Protein 2HE9 (pdb70)

Organism: Homo sapiens (NCBI:txid9606)

Sequence (344 aa):
SPQCHFDIEINREPVGRIMFQLFSSDDICPKTCKNFLCLCSGEKGLGKTTGKKLCYKGSTFHRVVKNFMIQGGDFSEGNGKGGESIYGGYFKDENFILKHDRAFLLSMANRGKHTNGSQFFITTKPAPHLDGVHVVFGLVISGFEVIEQIENLKTDAASRPYADVRVIDCGVLASPQCHFDIEINREPVGRIMFQLFSSDDICPKTCKNFLCLCSGEKGLGKTTGKKLCYKGSTFHRVVKNFFMIQGGDFSEGNGKGGESIYGGYFKDENFILKHDRAFLLSMANRGKHTNGSQFFITTKPAPHLDGVHVVFGLVISGFEVIEQIENLKTDAASRPYADVRVIDCGVLA

Foldseek 3Di:
DWKKKFFKDWLNRGDGIWIKDWACVQPVPVVVQQQCQQALVLAAAPVQRHRSHQAFWFFFAAAAQFKTKTFQRRPNHPPHFATSVHFWAFQSDQPDALQAFFWKWFDADFGGRGGGMIMGTGGRDRVCGVPIHTTIGTDDDPVVRNVRNPADADPRRTHPITIGRNHMHIDD/DWKKKFFKDWQNHTDGMWMKDWACVQPVVLVVQQQCQQALVLAAAQPQRHGSHQAFWFFFAAAAQWKTKIQQPRPNHPPHAFTSVHFWAFQRDQPDAQAAFFWKKFDADFGGGGGRMIIGTGGRDRVCRVPIHTTIGTPDDVVVRVVRNPADAPPRRGHPITIGRNHMHIDD

Radius of gyration: 23.02 Å; Cα contacts (8 Å, |Δi|>4): 954; chains: 2; bounding box: 37×42×71 Å

CATH classification: 2.40.100.10

Solvent-accessible surface area: 15066 Å² total; per-residue (Å²): 66,42,60,0,18,0,27,2,35,15,95,206,108,99,23,32,112,0,28,0,37,0,1,31,7,8,0,72,88,1,1,103,0,0,30,6,0,2,49,6,114,100,31,123,4,163,100,47,47,98,120,5,14,0,128,36,8,29,4,13,102,4,44,132,94,56,8,0,26,0,0,4,32,18,102,20,73,34,153,9,6,1,1,19,69,24,15,82,10,138,18,52,34,48,21,6,37,0,42,75,30,55,3,0,0,1,10,39,175,39,152,78,27,1,6,0,19,1,8,0,0,23,104,70,2,92,132,20,48,35,73,28,0,2,0,0,29,3,67,52,4,86,108,0,0,108,79,0,19,80,39,158,34,46,116,71,24,110,11,152,28,48,2,78,0,74,52,14,13,72,64,155,70,39,59,0,19,0,29,2,33,15,92,201,113,103,33,33,101,0,48,0,38,0,2,29,20,5,0,73,97,1,0,103,0,0,30,8,0,2,51,7,113,98,29,128,5,175,100,43,49,104,114,7,12,0,126,35,9,28,3,11,101,2,31,106,70,112,19,0,22,0,0,4,32,15,101,20,61,33,167,14,9,2,1,28,75,20,14,109,10,143,21,55,33,55,16,6,38,0,45,84,27,44,3,0,0,0,9,38,192,38,176,72,26,1,6,0,20,1,8,0,0,13,107,79,7,92,124,35,49,44,73,24,1,2,0,0,30,3,67,43,2,73,114,0,0,83,84,0,15,88,39,161,34,51,117,74,21,106,12,152,28,50,2,79,1,71,51,13,12,69,60,156

InterPro domains:
  IPR002130 Cyclophilin-type peptidyl-prolyl cis-trans isomerase domain [PF00160] (11-175)
  IPR002130 Cyclophilin-type peptidyl-prolyl cis-trans isomerase domain [PR00153] (27-42)
  IPR002130 Cyclophilin-type peptidyl-prolyl cis-trans isomerase domain [PR00153] (64-76)
  IPR002130 Cyclophilin-type peptidyl-prolyl cis-trans isomerase domain [PR00153] (107-122)
  IPR002130 Cyclophilin-type peptidyl-prolyl cis-trans isomerase domain [PR00153] (122-134)
  IPR002130 Cyclophilin-type peptidyl-prolyl cis-trans isomerase domain [PR00153] (135-150)
  IPR002130 Cyclophilin-type peptidyl-prolyl cis-trans isomerase domain [PS50072] (10-175)
  IPR020892 Cyclophilin-type peptidyl-prolyl cis-trans isomerase, conserved site [PS00170] (59-76)
  IPR029000 Cyclophilin-like domain superfamily [G3DSA:2.40.100.10] (1-183)
  IPR029000 Cyclophilin-like domain superfamily [SSF50891] (6-176)

B-factor: mean 28.26, std 8.96, range [13.87, 96.2]

GO terms:
  GO:0003755 peptidyl-prolyl cis-trans isomerase activity (F, IDA)
  GO:0005886 plasma membrane (C, EXP)
  GO:0016018 cyclosporin A binding (F, TAS)
  GO:0005654 nucleoplasm (C, IDA)
  GO:0005829 cytosol (C, IDA)
  GO:0005886 plasma membrane (C, IDA)

Structure (mmCIF, N/CA/C/O backbone):
data_2HE9
#
_entry.id   2HE9
#
_cell.length_a   64.753
_cell.length_b   72.786
_cell.length_c   73.014
_cell.angle_alpha   90.00
_cell.angle_beta   90.00
_cell.angle_gamma   90.00
#
_symmetry.space_group_name_H-M   'P 21 21 2'
#
loop_
_entity.id
_entity.type
_entity.pdbx_description
1 polymer 'NK-tumor recognition protein'
2 non-polymer 'SULFATE ION'
3 water water
#
loop_
_atom_site.group_PDB
_atom_site.id
_atom_site.type_symbol
_atom_site.label_atom_id
_atom_site.label_alt_id
_atom_site.label_comp_id
_atom_site.label_asym_id
_atom_site.label_entity_id
_atom_site.label_seq_id
_atom_site.pdbx_PDB_ins_code
_atom_site.Cartn_x
_atom_site.Cartn_y
_atom_site.Cartn_z
_atom_site.occupancy
_atom_site.B_iso_or_equiv
_atom_site.auth_seq_id
_atom_site.auth_comp_id
_atom_site.auth_asym_id
_atom_site.auth_atom_id
_atom_site.pdbx_PDB_model_num
ATOM 1 N N . SER A 1 19 ? 37.021 5.513 24.365 1.00 47.28 6 SER A N 1
ATOM 2 C CA . SER A 1 19 ? 38.126 5.209 25.316 1.00 44.11 6 SER A CA 1
ATOM 3 C C . SER A 1 19 ? 37.571 4.954 26.760 1.00 41.22 6 SER A C 1
ATOM 4 O O . SER A 1 19 ? 36.985 5.838 27.381 1.00 40.61 6 SER A O 1
ATOM 7 N N . PRO A 1 20 ? 37.741 3.724 27.282 1.00 39.25 7 PRO A N 1
ATOM 8 C CA . PRO A 1 20 ? 37.273 3.436 28.647 1.00 33.44 7 PRO A CA 1
ATOM 9 C C . PRO A 1 20 ? 37.975 4.259 29.726 1.00 32.97 7 PRO A C 1
ATOM 10 O O . PRO A 1 20 ? 39.123 4.721 29.530 1.00 32.80 7 PRO A O 1
ATOM 14 N N . GLN A 1 21 ? 37.263 4.459 30.837 1.00 24.06 8 GLN A N 1
ATOM 15 C CA . GLN A 1 21 ? 37.703 5.284 31.907 1.00 26.07 8 GLN A CA 1
ATOM 16 C C . GLN A 1 21 ? 37.406 4.481 33.187 1.00 25.92 8 GLN A C 1
ATOM 17 O O . GLN A 1 21 ? 36.532 3.617 33.201 1.00 25.58 8 GLN A O 1
ATOM 23 N N . CYS A 1 22 ? 38.184 4.747 34.232 1.00 24.43 9 CYS A N 1
ATOM 24 C CA . CYS A 1 22 ? 38.067 4.068 35.510 1.00 23.29 9 CYS A CA 1
ATOM 25 C C . CYS A 1 22 ? 38.681 5.013 36.527 1.00 24.57 9 CYS A C 1
ATOM 26 O O . CYS A 1 22 ? 39.323 5.978 36.130 1.00 23.69 9 CYS A O 1
ATOM 29 N N . HIS A 1 23 ? 38.408 4.802 37.816 1.00 21.24 10 HIS A N 1
ATOM 30 C CA . HIS A 1 23 ? 38.869 5.740 38.834 1.00 24.22 10 HIS A CA 1
ATOM 31 C C . HIS A 1 23 ? 39.367 5.024 40.060 1.00 22.74 10 HIS A C 1
ATOM 32 O O . HIS A 1 23 ? 38.956 3.882 40.337 1.00 21.41 10 HIS A O 1
ATOM 39 N N . PHE A 1 24 ? 40.244 5.723 40.782 1.00 23.25 11 PHE A N 1
ATOM 40 C CA . PHE A 1 24 ? 40.624 5.421 42.185 1.00 21.53 11 PHE A CA 1
ATOM 41 C C . PHE A 1 24 ? 40.212 6.619 43.047 1.00 20.84 11 PHE A C 1
ATOM 42 O O . PHE A 1 24 ? 40.407 7.785 42.654 1.00 23.76 11 PHE A O 1
ATOM 50 N N . ASP A 1 25 ? 39.689 6.321 44.225 1.00 20.09 12 ASP A N 1
ATOM 51 C CA . ASP A 1 25 ? 39.446 7.303 45.278 1.00 22.23 12 ASP A CA 1
ATOM 52 C C . ASP A 1 25 ? 40.479 6.998 46.341 1.00 24.23 12 ASP A C 1
ATOM 53 O O . ASP A 1 25 ? 40.626 5.827 46.753 1.00 20.48 12 ASP A O 1
ATOM 58 N N . ILE A 1 26 ? 41.201 8.042 46.758 1.00 21.71 13 ILE A N 1
ATOM 59 C CA . ILE A 1 26 ? 42.397 7.863 47.562 1.00 22.36 13 ILE A CA 1
ATOM 60 C C . ILE A 1 26 ? 42.178 8.415 48.988 1.00 24.35 13 ILE A C 1
ATOM 61 O O . ILE A 1 26 ? 41.587 9.495 49.143 1.00 21.47 13 ILE A O 1
ATOM 66 N N . GLU A 1 27 ? 42.661 7.703 50.016 1.00 22.90 14 GLU A N 1
ATOM 67 C CA . GLU A 1 27 ? 42.808 8.335 51.355 1.00 23.17 14 GL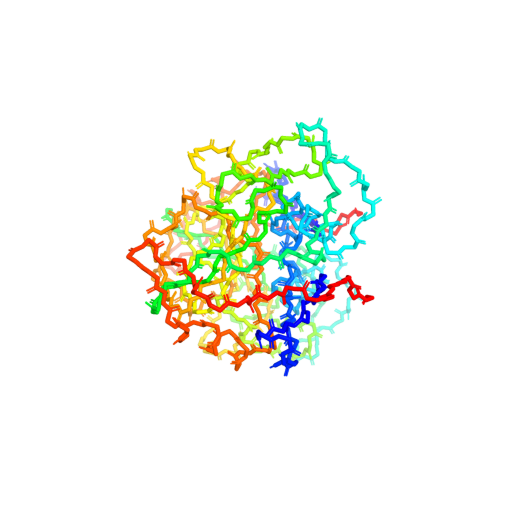U A CA 1
ATOM 68 C C . GLU A 1 27 ? 44.246 8.201 51.776 1.00 24.11 14 GLU A C 1
ATOM 69 O O . GLU A 1 27 ? 44.845 7.131 51.558 1.00 25.97 14 GLU A O 1
ATOM 75 N N . ILE A 1 28 ? 44.804 9.259 52.390 1.00 21.94 15 ILE A N 1
ATOM 76 C CA . ILE A 1 28 ? 46.137 9.174 52.989 1.00 22.53 15 ILE A CA 1
ATOM 77 C C . ILE A 1 28 ? 45.920 9.263 54.514 1.00 23.58 15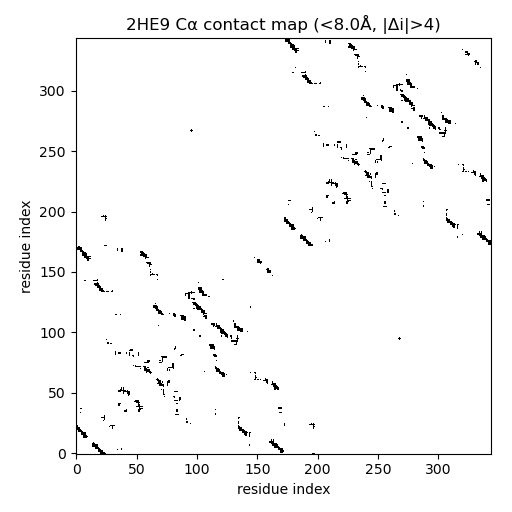 ILE A C 1
ATOM 78 O O . ILE A 1 28 ? 45.346 10.233 54.992 1.00 23.34 15 ILE A O 1
ATOM 83 N N . ASN A 1 29 ? 46.306 8.225 55.254 1.00 23.11 16 ASN A N 1
ATOM 84 C CA . ASN A 1 29 ? 46.081 8.171 56.703 1.00 22.38 16 ASN A CA 1
ATOM 85 C C . ASN A 1 29 ? 44.598 8.444 56.982 1.00 25.33 16 ASN A C 1
ATOM 86 O O . ASN A 1 29 ? 44.235 9.220 57.885 1.00 23.48 16 ASN A O 1
ATOM 91 N N . ARG A 1 30 ? 43.758 7.802 56.158 1.00 23.44 17 ARG A N 1
ATOM 92 C CA . ARG A 1 30 ? 42.314 7.870 56.307 1.00 24.30 17 ARG A CA 1
ATOM 93 C C . ARG A 1 30 ? 41.722 9.258 55.997 1.00 25.45 17 ARG A C 1
ATOM 94 O O . ARG A 1 30 ? 40.536 9.456 56.198 1.00 24.71 17 ARG A O 1
ATOM 102 N N . GLU A 1 31 ? 42.527 10.204 55.521 1.00 24.45 18 GLU A N 1
ATOM 103 C CA . GLU A 1 31 ? 41.963 11.469 55.042 1.00 30.09 18 GLU A CA 1
ATOM 104 C C . GLU A 1 31 ? 41.644 11.354 53.533 1.00 28.20 18 GLU A C 1
ATOM 105 O O . GLU A 1 31 ? 42.569 11.076 52.727 1.00 25.57 18 GLU A O 1
ATOM 111 N N . PRO A 1 32 ? 40.366 11.567 53.137 1.00 27.88 19 PRO A N 1
ATOM 112 C CA . PRO A 1 32 ? 40.020 11.552 51.724 1.00 27.65 19 PRO A CA 1
ATOM 113 C C . PRO A 1 32 ? 40.753 12.700 51.012 1.00 30.38 19 PRO A C 1
ATOM 114 O O . PRO A 1 32 ? 40.642 13.861 51.425 1.00 32.90 19 PRO A O 1
ATOM 118 N N . VAL A 1 33 ? 41.496 12.381 49.956 1.00 26.56 20 VAL A N 1
ATOM 119 C CA . VAL A 1 33 ? 42.289 13.409 49.258 1.00 26.92 20 VAL A CA 1
ATOM 120 C C . VAL A 1 33 ? 41.894 13.632 47.784 1.00 28.59 20 VAL A C 1
ATOM 121 O O . VAL A 1 33 ? 42.359 14.602 47.117 1.00 31.99 20 VAL A O 1
ATOM 125 N N . GLY A 1 34 ? 41.034 12.764 47.273 1.00 22.90 21 GLY A N 1
ATOM 126 C CA . GLY A 1 34 ? 40.468 12.988 45.944 1.00 24.85 21 GLY A CA 1
ATOM 127 C C . GLY A 1 34 ? 40.449 11.739 45.084 1.00 22.83 21 GLY A C 1
ATOM 128 O O . GLY A 1 34 ? 40.883 10.659 45.509 1.00 21.87 21 GLY A O 1
ATOM 129 N N . ARG A 1 35 ? 39.959 11.934 43.869 1.00 25.03 22 ARG A N 1
ATOM 130 C CA . ARG A 1 35 ? 39.778 10.913 42.861 1.00 25.50 22 ARG A CA 1
ATOM 131 C C . ARG A 1 35 ? 40.766 11.092 41.680 1.00 25.16 22 ARG A C 1
ATOM 132 O O . ARG A 1 35 ? 40.958 12.210 41.144 1.00 25.54 22 ARG A O 1
ATOM 140 N N . ILE A 1 36 ? 41.411 9.992 41.312 1.00 20.23 23 ILE A N 1
ATOM 141 C CA . ILE A 1 36 ? 42.289 9.938 40.144 1.00 21.81 23 ILE A CA 1
ATOM 142 C C . ILE A 1 36 ? 41.430 9.307 39.070 1.00 24.05 23 ILE A C 1
ATOM 143 O O . ILE A 1 36 ? 40.867 8.226 39.254 1.00 25.97 23 ILE A O 1
ATOM 148 N N . MET A 1 37 ? 41.292 10.012 37.961 1.00 23.56 24 MET A N 1
ATOM 149 C CA . MET A 1 37 ? 40.538 9.472 36.851 1.00 23.88 24 MET A CA 1
ATOM 150 C C . MET A 1 37 ? 41.486 9.049 35.721 1.00 22.14 24 MET A C 1
ATOM 151 O O . MET A 1 37 ? 42.328 9.843 35.324 1.00 22.49 24 MET A O 1
ATOM 156 N N . PHE A 1 38 ? 41.325 7.828 35.183 1.00 20.86 25 PHE A N 1
ATOM 157 C CA . PHE A 1 38 ? 42.205 7.334 34.116 1.00 20.29 25 PHE A CA 1
ATOM 158 C C . PHE A 1 38 ? 41.465 7.175 32.782 1.00 23.28 25 PHE A C 1
ATOM 159 O O . PHE A 1 38 ? 40.310 6.713 32.749 1.00 23.52 25 PHE A O 1
ATOM 167 N N . GLN A 1 39 ? 42.135 7.564 31.695 1.00 20.68 26 GLN A N 1
ATOM 168 C CA . GLN A 1 39 ? 41.692 7.227 30.362 1.00 23.54 26 GLN A CA 1
ATOM 169 C C . GLN A 1 39 ? 42.589 6.095 29.901 1.00 22.74 26 GLN A C 1
ATOM 170 O O . GLN A 1 39 ? 43.805 6.228 29.944 1.00 23.39 26 GLN A O 1
ATOM 176 N N . LEU A 1 40 ? 41.992 5.012 29.418 1.00 19.85 27 LEU A N 1
ATOM 177 C CA . LEU A 1 40 ? 42.766 3.825 28.960 1.00 21.49 27 LEU A CA 1
ATOM 178 C C . LEU A 1 40 ? 42.746 3.753 27.439 1.00 25.24 27 LEU A C 1
ATOM 179 O O . LEU A 1 40 ? 41.753 4.094 26.809 1.00 21.25 27 LEU A O 1
ATOM 184 N N . PHE A 1 41 ? 43.847 3.295 26.861 1.00 23.98 28 PHE A N 1
ATOM 185 C CA . PHE A 1 41 ? 44.004 3.307 25.432 1.00 25.23 28 PHE A CA 1
ATOM 186 C C . PHE A 1 41 ? 43.881 1.871 25.005 1.00 24.99 28 PHE A C 1
ATOM 187 O O . PHE A 1 41 ? 44.892 1.171 24.774 1.00 23.46 28 PHE A O 1
ATOM 195 N N A SER A 1 42 ? 42.621 1.445 24.913 0.50 25.04 29 SER A N 1
ATOM 196 N N B SER A 1 42 ? 42.645 1.390 24.940 0.50 25.71 29 SER A N 1
ATOM 197 C CA A SER A 1 42 ? 42.230 0.043 24.693 0.50 25.68 29 SER A CA 1
ATOM 198 C CA B SER A 1 42 ? 42.412 -0.046 24.750 0.50 26.79 29 SER A CA 1
ATOM 199 C C A SER A 1 42 ? 42.210 -0.315 23.213 0.50 25.74 29 SER A C 1
ATOM 200 C C B SER A 1 42 ? 42.444 -0.432 23.278 0.50 27.21 29 SER A C 1
ATOM 201 O O A SER A 1 42 ? 42.013 -1.480 22.846 0.50 25.31 29 SER A O 1
ATOM 202 O O B SER A 1 42 ? 42.441 -1.613 22.941 0.50 26.26 29 SER A O 1
ATOM 207 N N A ASP A 1 43 ? 42.415 0.690 22.366 0.50 22.69 30 ASP A N 1
ATOM 208 N N B ASP A 1 43 ? 42.460 0.569 22.402 0.50 25.41 30 ASP A N 1
ATOM 209 C CA A ASP A 1 43 ? 42.698 0.433 20.956 0.50 22.49 30 ASP A CA 1
ATOM 210 C CA B ASP A 1 43 ? 42.639 0.302 20.978 0.50 25.59 30 ASP A CA 1
ATOM 211 C C A ASP A 1 43 ? 44.061 -0.233 20.776 0.50 24.12 30 ASP A C 1
ATOM 212 C C B ASP A 1 43 ? 44.083 -0.144 20.644 0.50 26.17 30 ASP A C 1
ATOM 213 O O A ASP A 1 43 ? 44.198 -1.281 20.140 0.50 24.56 30 ASP A O 1
ATOM 214 O O B ASP A 1 43 ? 44.298 -0.972 19.761 0.50 25.49 30 ASP A O 1
ATOM 223 N N . ILE A 1 44 ? 45.067 0.403 21.352 1.00 26.64 31 ILE A N 1
ATOM 224 C CA . ILE A 1 44 ? 46.445 0.037 21.124 1.00 29.25 31 ILE A CA 1
ATOM 225 C C . ILE A 1 44 ? 46.842 -1.132 22.025 1.00 27.92 31 ILE A C 1
ATOM 226 O O . ILE A 1 44 ? 47.617 -1.994 21.631 1.00 31.64 31 ILE A O 1
ATOM 231 N N . CYS A 1 45 ? 46.306 -1.149 23.245 1.00 26.47 32 CYS A N 1
ATOM 232 C CA . CYS A 1 45 ? 46.652 -2.156 24.249 1.00 24.10 32 CYS A CA 1
ATOM 233 C C . CYS A 1 45 ? 45.383 -2.783 24.823 1.00 21.99 32 CYS A C 1
ATOM 234 O O . CYS A 1 45 ? 45.071 -2.587 25.988 1.00 24.49 32 CYS A O 1
ATOM 237 N N . PRO A 1 46 ? 44.647 -3.557 24.012 1.00 24.61 33 PRO A N 1
ATOM 238 C CA . PRO A 1 46 ? 43.382 -4.073 24.544 1.00 23.71 33 PRO A CA 1
ATOM 239 C C . PRO A 1 46 ? 43.575 -5.045 25.710 1.00 22.35 33 PRO A C 1
ATOM 240 O O . PRO A 1 46 ? 42.819 -4.991 26.658 1.00 23.48 33 PRO A O 1
ATOM 244 N N . LYS A 1 47 ? 44.552 -5.936 25.639 1.00 26.40 34 LYS A N 1
ATOM 245 C CA . LYS A 1 47 ? 44.715 -6.938 26.693 1.00 24.03 34 LYS A CA 1
ATOM 246 C C . LYS A 1 47 ? 45.134 -6.265 28.007 1.00 24.04 34 LYS A C 1
ATOM 247 O O . LYS A 1 47 ? 44.615 -6.567 29.088 1.00 21.84 34 LYS A O 1
ATOM 253 N N . THR A 1 48 ? 46.065 -5.331 27.911 1.00 23.35 35 THR A N 1
ATOM 254 C CA . THR A 1 48 ? 46.553 -4.605 29.101 1.00 20.37 35 THR A CA 1
ATOM 255 C C . THR A 1 48 ? 45.441 -3.770 29.764 1.00 20.77 35 THR A C 1
ATOM 256 O O . THR A 1 48 ? 45.307 -3.788 30.979 1.00 19.34 35 THR A O 1
ATOM 260 N N . CYS A 1 49 ? 44.648 -3.052 28.971 1.00 21.81 36 CYS A N 1
ATOM 261 C CA . CYS A 1 49 ? 43.538 -2.240 29.503 1.00 20.26 36 CYS A CA 1
ATOM 262 C C . CYS A 1 49 ? 42.434 -3.125 30.073 1.00 22.94 36 CYS A C 1
ATOM 263 O O . CYS A 1 49 ? 41.848 -2.781 31.071 1.00 20.84 36 CYS A O 1
ATOM 266 N N . LYS A 1 50 ? 42.172 -4.285 29.468 1.00 22.70 37 LYS A N 1
ATOM 267 C CA . LYS A 1 50 ? 41.125 -5.161 30.012 1.00 21.43 37 LYS A CA 1
ATOM 268 C C . LYS A 1 50 ? 41.487 -5.647 31.415 1.00 22.39 37 LYS A C 1
ATOM 269 O O . LYS A 1 50 ? 40.654 -5.628 32.322 1.00 21.43 37 LYS A O 1
ATOM 275 N N . ASN A 1 51 ? 42.749 -6.056 31.580 1.00 22.57 38 ASN A N 1
ATOM 276 C CA . ASN A 1 51 ? 43.298 -6.412 32.882 1.00 21.33 38 ASN A CA 1
ATOM 277 C C . ASN A 1 51 ? 43.085 -5.268 33.884 1.00 22.65 38 ASN A C 1
ATOM 278 O O . ASN A 1 51 ? 42.500 -5.497 34.966 1.00 20.91 38 ASN A O 1
ATOM 283 N N . PHE A 1 52 ? 43.490 -4.030 33.519 1.00 21.76 39 PHE A N 1
ATOM 284 C CA . PHE A 1 52 ? 43.445 -2.920 34.488 1.00 20.01 39 PHE A CA 1
ATOM 285 C C . PHE A 1 52 ? 41.991 -2.626 34.827 1.00 20.22 39 PHE A C 1
ATOM 286 O O . PHE A 1 52 ? 41.623 -2.455 36.020 1.00 20.02 39 PHE A O 1
ATOM 294 N N . LEU A 1 53 ? 41.148 -2.617 33.803 1.00 20.01 40 LEU A N 1
ATOM 295 C CA . LEU A 1 53 ? 39.717 -2.386 34.045 1.00 20.65 40 LEU A CA 1
ATOM 296 C C . LEU A 1 53 ? 39.087 -3.415 34.969 1.00 20.98 40 LEU A C 1
ATOM 297 O O . LEU A 1 53 ? 38.359 -3.044 35.868 1.00 21.77 40 LEU A O 1
ATOM 302 N N . CYS A 1 54 ? 39.377 -4.698 34.738 1.00 21.55 41 CYS A N 1
ATOM 303 C CA . CYS A 1 54 ? 38.814 -5.766 35.535 1.00 22.25 41 CYS A CA 1
ATOM 304 C C . CYS A 1 54 ? 39.329 -5.686 36.972 1.00 20.86 41 CYS A C 1
ATOM 305 O O . CYS A 1 54 ? 38.617 -6.038 37.910 1.00 20.72 41 CYS A O 1
ATOM 308 N N . LEU A 1 55 ? 40.569 -5.226 37.140 1.00 19.36 42 LEU A N 1
ATOM 309 C CA . LEU A 1 55 ? 41.090 -4.989 38.505 1.00 19.76 42 LEU A CA 1
ATOM 310 C C . LEU A 1 55 ? 40.426 -3.824 39.201 1.00 21.16 42 LEU A C 1
ATOM 311 O O . LEU A 1 55 ? 40.407 -3.732 40.456 1.00 22.75 42 LEU A O 1
ATOM 316 N N . CYS A 1 56 ? 39.850 -2.912 38.410 1.00 19.60 43 CYS A N 1
ATOM 317 C CA . CYS A 1 56 ? 39.109 -1.806 39.042 1.00 20.73 43 CYS A CA 1
ATOM 318 C C . CYS A 1 56 ? 37.704 -2.263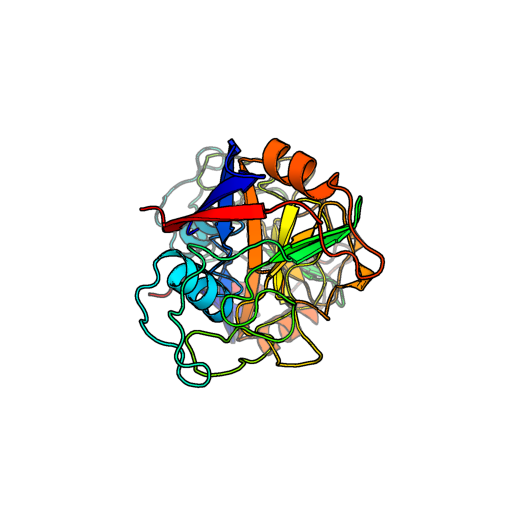 39.451 1.00 22.58 43 CYS A C 1
ATOM 319 O O . CYS A 1 56 ? 37.215 -1.835 40.495 1.00 22.50 43 CYS A O 1
ATOM 322 N N . SER A 1 57 ? 37.055 -3.127 38.641 1.00 21.14 44 SER A N 1
ATOM 323 C CA . SER A 1 57 ? 35.707 -3.595 39.008 1.00 21.10 44 SER A CA 1
ATOM 324 C C . SER A 1 57 ? 35.788 -4.771 39.975 1.00 22.67 44 SER A C 1
ATOM 325 O O . SER A 1 57 ? 34.848 -5.026 40.740 1.00 22.75 44 SER A O 1
ATOM 328 N N . GLY A 1 58 ? 36.879 -5.525 39.914 1.00 22.22 45 GLY A N 1
ATOM 329 C CA . GLY A 1 58 ? 37.030 -6.706 40.777 1.00 22.34 45 GLY A CA 1
ATOM 330 C C . GLY A 1 58 ? 36.178 -7.864 40.283 1.00 25.32 45 GLY A C 1
ATOM 331 O O . GLY A 1 58 ? 36.039 -8.882 40.966 1.00 25.67 45 GLY A O 1
ATOM 332 N N . GLU A 1 59 ? 35.628 -7.713 39.068 1.00 25.39 46 GLU A N 1
ATOM 333 C CA . GLU A 1 59 ? 34.644 -8.650 38.531 1.00 26.58 46 GLU A CA 1
ATOM 334 C C . GLU A 1 59 ? 35.178 -10.075 38.294 1.00 28.74 46 GLU A C 1
ATOM 335 O O . GLU A 1 59 ? 34.388 -11.000 38.176 1.00 29.26 46 GLU A O 1
ATOM 341 N N . LYS A 1 60 ? 36.493 -10.257 38.207 1.00 26.75 47 LYS A N 1
ATOM 342 C CA . LYS A 1 60 ? 37.050 -11.584 37.880 1.00 29.82 47 LYS A CA 1
ATOM 343 C C . LYS A 1 60 ? 37.270 -12.494 39.091 1.00 28.93 47 LYS A C 1
ATOM 344 O O . LYS A 1 60 ? 37.652 -13.633 38.921 1.00 31.55 47 LYS A O 1
ATOM 350 N N . GLY A 1 61 ? 37.066 -11.986 40.305 1.00 27.23 48 GLY A N 1
ATOM 351 C CA . GLY A 1 61 ? 37.024 -12.863 41.482 1.00 29.73 48 GLY A CA 1
ATOM 352 C C . GLY A 1 61 ? 38.424 -13.117 42.027 1.00 28.91 48 GLY A C 1
ATOM 353 O O . GLY A 1 61 ? 39.224 -12.203 42.076 1.00 29.02 48 GLY A O 1
ATOM 354 N N . LEU A 1 62 ? 38.727 -14.359 42.416 1.00 25.94 49 LEU A N 1
ATOM 355 C CA . LEU A 1 62 ? 40.003 -14.675 43.097 1.00 28.01 49 LEU A CA 1
ATOM 356 C C . LEU A 1 62 ? 41.123 -14.939 42.128 1.00 25.26 49 LEU A C 1
ATOM 357 O O . LEU A 1 62 ? 40.905 -15.616 41.123 1.00 27.02 49 LEU A O 1
ATOM 362 N N . GLY A 1 63 ? 42.311 -14.398 42.427 1.00 26.25 50 GLY A N 1
ATOM 363 C CA . GLY A 1 63 ? 43.532 -14.641 41.631 1.00 24.83 50 GLY A CA 1
ATOM 364 C C . GLY A 1 63 ? 43.882 -16.116 41.568 1.00 25.11 50 GLY A C 1
ATOM 365 O O . GLY A 1 63 ? 43.822 -16.817 42.587 1.00 25.98 50 GLY A O 1
ATOM 366 N N . LYS A 1 64 ? 44.240 -16.600 40.377 1.00 24.45 51 LYS A N 1
ATOM 367 C CA . LYS A 1 64 ? 44.537 -18.037 40.187 1.00 24.63 51 LYS A CA 1
ATOM 368 C C . LYS A 1 64 ? 45.810 -18.527 40.848 1.00 24.22 51 LYS A C 1
ATOM 369 O O . LYS A 1 64 ? 45.904 -19.698 41.233 1.00 25.54 51 LYS A O 1
ATOM 375 N N . THR A 1 65 ? 46.813 -17.666 40.931 1.00 23.61 52 THR A N 1
ATOM 376 C CA . THR A 1 65 ? 48.075 -18.081 41.553 1.00 27.45 52 THR A CA 1
ATOM 377 C C . THR A 1 65 ? 48.160 -17.502 42.921 1.00 28.49 52 THR A C 1
ATOM 378 O O . THR A 1 65 ? 48.909 -18.002 43.735 1.00 28.82 52 THR A O 1
ATOM 382 N N . THR A 1 66 ? 47.425 -16.418 43.185 1.00 27.57 53 THR A N 1
ATOM 383 C CA . THR A 1 66 ? 47.544 -15.798 44.521 1.00 29.74 53 THR A CA 1
ATOM 384 C C . THR A 1 66 ? 46.418 -16.159 45.480 1.00 31.12 53 THR A C 1
ATOM 385 O O . THR A 1 66 ? 46.633 -16.131 46.688 1.00 34.63 53 THR A O 1
ATOM 389 N N . GLY A 1 67 ? 45.233 -16.485 44.961 1.00 30.77 54 GLY A N 1
ATOM 390 C CA . GLY A 1 67 ? 44.062 -16.752 45.826 1.00 31.66 54 GLY A CA 1
ATOM 391 C C . GLY A 1 67 ? 43.556 -15.479 46.519 1.00 34.08 54 GLY A C 1
ATOM 392 O O . GLY A 1 67 ? 42.840 -15.541 47.519 1.00 32.08 54 GLY A O 1
ATOM 393 N N . LYS A 1 68 ? 43.953 -14.311 46.020 1.00 31.99 55 LYS A N 1
ATOM 394 C CA . LYS A 1 68 ? 43.451 -13.072 46.577 1.00 34.70 55 LYS A CA 1
ATOM 395 C C . LYS A 1 68 ? 42.550 -12.426 45.510 1.00 33.91 55 LYS A C 1
ATOM 396 O O . LYS A 1 68 ? 42.767 -12.625 44.302 1.00 31.52 55 LYS A O 1
ATOM 402 N N . LYS A 1 69 ? 41.579 -11.638 45.956 1.00 33.12 56 LYS A N 1
ATOM 403 C CA . LYS A 1 69 ? 40.658 -10.945 45.067 1.00 32.22 56 LYS A CA 1
ATOM 404 C C . LYS A 1 69 ? 41.413 -10.105 44.039 1.00 26.65 56 LYS A C 1
ATOM 405 O O . LYS A 1 69 ? 42.263 -9.302 44.404 1.00 23.62 56 LYS A O 1
ATOM 411 N N . LEU A 1 70 ? 41.104 -10.328 42.763 1.00 23.74 57 LEU A N 1
ATOM 412 C CA . LEU A 1 70 ? 41.660 -9.539 41.682 1.00 24.57 57 LEU A CA 1
ATOM 413 C C . LEU A 1 70 ? 41.011 -8.158 41.682 1.00 22.42 57 LEU A C 1
ATOM 414 O O . LEU A 1 70 ? 40.111 -7.869 40.887 1.00 23.92 57 LEU A O 1
ATOM 419 N N . CYS A 1 71 ? 41.444 -7.297 42.579 1.00 22.86 58 CYS A N 1
ATOM 420 C CA . CYS A 1 71 ? 40.790 -5.983 42.694 1.00 22.14 58 CYS A CA 1
ATOM 421 C C . CYS A 1 71 ? 41.751 -4.971 43.321 1.00 23.64 58 CYS A C 1
ATOM 422 O O . CYS A 1 71 ? 42.499 -5.318 44.255 1.00 21.91 58 CYS A O 1
ATOM 425 N N . TYR A 1 72 ? 41.730 -3.725 42.838 1.00 22.37 59 TYR A N 1
ATOM 426 C CA . TYR A 1 72 ? 42.563 -2.689 43.462 1.00 23.40 59 TYR A CA 1
ATOM 427 C C . TYR A 1 72 ? 41.985 -2.087 44.762 1.00 23.22 59 TYR A C 1
ATOM 428 O O . TYR A 1 72 ? 42.676 -1.340 45.476 1.00 23.43 59 TYR A O 1
ATOM 437 N N . LYS A 1 73 ? 40.720 -2.350 45.050 1.00 21.40 60 LYS A N 1
ATOM 438 C CA . LYS A 1 73 ? 40.094 -1.685 46.188 1.00 22.89 60 LYS A CA 1
ATOM 439 C C . LYS A 1 73 ? 40.774 -2.200 47.450 1.00 23.21 60 LYS A C 1
ATOM 440 O O . LYS A 1 73 ? 40.842 -3.423 47.649 1.00 24.24 60 LYS A O 1
ATOM 446 N N . GLY A 1 74 ? 41.261 -1.286 48.299 1.00 22.62 61 GLY A N 1
ATOM 447 C CA . GLY A 1 74 ? 41.956 -1.680 49.527 1.00 19.82 61 GLY A CA 1
ATOM 448 C C . GLY A 1 74 ? 43.466 -1.886 49.339 1.00 24.94 61 GLY A C 1
ATOM 449 O O . GLY A 1 74 ? 44.215 -2.099 50.329 1.00 24.67 61 GLY A O 1
ATOM 450 N N . SER A 1 75 ? 43.928 -1.789 48.087 1.00 21.97 62 SER A N 1
ATOM 451 C CA . SER A 1 75 ? 45.352 -1.813 47.776 1.00 24.33 62 SER A CA 1
ATOM 452 C C . SER A 1 75 ? 46.025 -0.419 48.094 1.00 23.68 62 SER A C 1
ATOM 453 O O . SER A 1 75 ? 45.343 0.576 48.379 1.00 21.06 62 SER A O 1
ATOM 456 N N . THR A 1 76 ? 47.360 -0.371 48.089 1.00 22.95 63 THR A N 1
ATOM 457 C CA . THR A 1 76 ? 48.109 0.826 48.477 1.00 21.14 63 THR A CA 1
ATOM 458 C C . THR A 1 76 ? 49.022 1.296 47.345 1.00 22.17 63 THR A C 1
ATOM 459 O O . THR A 1 76 ? 49.197 0.600 46.343 1.00 23.09 63 THR A O 1
ATOM 463 N N . PHE A 1 77 ? 49.630 2.468 47.514 1.00 20.43 64 PHE A N 1
ATOM 464 C CA . PHE A 1 77 ? 50.771 2.843 46.715 1.00 20.70 64 PHE A CA 1
ATOM 465 C C . PHE A 1 77 ? 51.971 2.557 47.562 1.00 23.68 64 PHE A C 1
ATOM 466 O O . PHE A 1 77 ? 52.162 3.208 48.579 1.00 24.00 64 PHE A O 1
ATOM 474 N N . HIS A 1 78 ? 52.815 1.619 47.130 1.00 19.38 65 HIS A N 1
ATOM 475 C CA . HIS A 1 78 ? 53.854 1.088 48.023 1.00 21.05 65 HIS A CA 1
ATOM 476 C C . HIS A 1 78 ? 55.232 1.572 47.620 1.00 21.78 65 HIS A C 1
ATOM 477 O O . HIS A 1 78 ? 56.194 1.295 48.312 1.00 22.34 65 HIS A O 1
ATOM 484 N N . ARG A 1 79 ? 55.330 2.298 46.509 1.00 22.69 66 ARG A N 1
ATOM 485 C CA . ARG A 1 79 ? 56.627 2.858 46.072 1.00 22.75 66 ARG A CA 1
ATOM 486 C C . ARG A 1 79 ? 56.416 4.248 45.493 1.00 23.65 66 ARG A C 1
ATOM 487 O O . ARG A 1 79 ? 55.569 4.453 44.607 1.00 22.25 66 ARG A O 1
ATOM 495 N N . VAL A 1 80 ? 57.182 5.200 46.020 1.00 22.40 67 VAL A N 1
ATOM 496 C CA . VAL A 1 80 ? 57.024 6.605 45.662 1.00 23.20 67 VAL A CA 1
ATOM 497 C C . VAL A 1 80 ? 58.398 7.176 45.406 1.00 25.02 67 VAL A C 1
ATOM 498 O O . VAL A 1 80 ? 59.289 7.051 46.256 1.00 25.14 67 VAL A O 1
ATOM 502 N N . VAL A 1 81 ? 58.587 7.755 44.220 1.00 23.23 68 VAL A N 1
ATOM 503 C CA . VAL A 1 81 ? 59.864 8.470 43.926 1.00 25.92 68 VAL A CA 1
ATOM 504 C C . VAL A 1 81 ? 59.585 9.891 43.425 1.00 25.48 68 VAL A C 1
ATOM 505 O O . VAL A 1 81 ? 59.100 10.060 42.311 1.00 24.55 68 VAL A O 1
ATOM 509 N N . LYS A 1 82 ? 59.891 10.892 44.247 1.00 23.28 69 LYS A N 1
ATOM 510 C CA . LYS A 1 82 ? 59.536 12.255 43.907 1.00 29.91 69 LYS A CA 1
ATOM 511 C C . LYS A 1 82 ? 60.180 12.661 42.590 1.00 29.13 69 LYS A C 1
ATOM 512 O O . LYS A 1 82 ? 61.387 12.402 42.369 1.00 30.76 69 LYS A O 1
ATOM 518 N N . ASN A 1 83 ? 59.377 13.251 41.707 1.00 27.88 70 ASN A N 1
ATOM 519 C CA . ASN A 1 83 ? 59.854 13.705 40.384 1.00 31.22 70 ASN A CA 1
ATOM 520 C C . ASN A 1 83 ? 60.122 12.557 39.424 1.00 30.47 70 ASN A C 1
ATOM 521 O O . ASN A 1 83 ? 60.786 12.711 38.387 1.00 30.45 70 ASN A O 1
ATOM 526 N N . PHE A 1 84 ? 59.612 11.388 39.768 1.00 26.85 71 PHE A N 1
ATOM 527 C CA . PHE A 1 84 ? 59.727 10.262 38.854 1.00 26.93 71 PHE A CA 1
ATOM 528 C C . PHE A 1 84 ? 58.377 9.561 38.659 1.00 25.00 71 PHE A C 1
ATOM 529 O O . PHE A 1 84 ? 57.795 9.568 37.534 1.00 21.33 71 PHE A O 1
ATOM 537 N N . MET A 1 85 ? 57.877 8.925 39.718 1.00 22.06 72 MET A N 1
ATOM 538 C CA . MET A 1 85 ? 56.686 8.118 39.535 1.00 22.50 72 MET A CA 1
ATOM 539 C C . MET A 1 85 ? 56.122 7.702 40.879 1.00 24.12 72 MET A C 1
ATOM 540 O O . MET A 1 85 ? 56.839 7.716 41.912 1.00 25.94 72 MET A O 1
ATOM 545 N N . ILE A 1 86 ? 54.844 7.332 40.867 1.00 21.25 73 ILE A N 1
ATOM 546 C CA . ILE A 1 86 ? 54.246 6.589 41.993 1.00 21.80 73 ILE A CA 1
ATOM 547 C C . ILE A 1 86 ? 53.724 5.197 41.549 1.00 22.92 73 ILE A C 1
ATOM 548 O O . ILE A 1 86 ? 53.206 5.051 40.440 1.00 21.39 73 ILE A O 1
ATOM 553 N N . GLN A 1 87 ? 53.826 4.195 42.427 1.00 21.33 74 GLN A N 1
ATOM 554 C CA . GLN A 1 87 ? 53.585 2.802 42.026 1.00 18.83 74 GLN A CA 1
ATOM 555 C C . GLN A 1 87 ? 52.656 2.105 42.964 1.00 18.38 74 GLN A C 1
ATOM 556 O O . GLN A 1 87 ? 52.807 2.244 44.169 1.00 19.57 74 GLN A O 1
ATOM 562 N N . GLY A 1 88 ? 51.691 1.353 42.439 1.00 17.19 75 GLY A N 1
ATOM 563 C CA . GLY A 1 88 ? 50.794 0.599 43.315 1.00 17.23 75 GLY A CA 1
ATOM 564 C C . GLY A 1 88 ? 50.390 -0.720 42.649 1.00 20.58 75 GLY A C 1
ATOM 565 O O . GLY A 1 88 ? 51.109 -1.228 41.750 1.00 18.72 75 GLY A O 1
ATOM 566 N N . GLY A 1 89 ? 49.240 -1.252 43.076 1.00 17.72 76 GLY A N 1
ATOM 567 C CA . GLY A 1 89 ? 48.632 -2.446 42.464 1.00 17.45 76 GLY A CA 1
ATOM 568 C C . GLY A 1 89 ? 49.063 -3.813 42.979 1.00 15.76 76 GLY A C 1
ATOM 569 O O . GLY A 1 89 ? 48.621 -4.829 42.457 1.00 20.19 76 GLY A O 1
ATOM 570 N N . ASP A 1 90 ? 49.857 -3.840 44.048 1.00 18.03 77 ASP A N 1
ATOM 571 C CA . ASP A 1 90 ? 50.291 -5.107 44.607 1.00 21.75 77 ASP A CA 1
ATOM 572 C C . ASP A 1 90 ? 49.267 -5.496 45.654 1.00 22.81 77 ASP A C 1
ATOM 573 O O . ASP A 1 90 ? 49.410 -5.214 46.840 1.00 22.09 77 ASP A O 1
ATOM 578 N N . PHE A 1 91 ? 48.200 -6.135 45.198 1.00 24.51 78 PHE A N 1
ATOM 579 C CA . PHE A 1 91 ? 47.068 -6.396 46.082 1.00 24.31 78 PHE A CA 1
ATOM 580 C C . PHE A 1 91 ? 47.299 -7.598 46.982 1.00 25.64 78 PHE A C 1
ATOM 581 O O . PHE A 1 91 ? 46.547 -7.788 47.940 1.00 26.87 78 PHE A O 1
ATOM 589 N N . SER A 1 92 ? 48.319 -8.411 46.687 1.00 25.86 79 SER A N 1
ATOM 590 C CA . SER A 1 92 ? 48.514 -9.649 47.450 1.00 27.61 79 SER A CA 1
ATOM 591 C C . SER A 1 92 ? 49.574 -9.514 48.509 1.00 30.96 79 SER A C 1
ATOM 592 O O . SER A 1 92 ? 49.483 -10.182 49.545 1.00 33.85 79 SER A O 1
ATOM 595 N N . GLU A 1 93 ? 50.547 -8.630 48.276 1.00 28.46 80 GLU A N 1
ATOM 596 C CA . GLU A 1 93 ? 51.637 -8.456 49.227 1.00 31.64 80 GLU A CA 1
ATOM 597 C C . GLU A 1 93 ? 51.857 -7.015 49.662 1.00 31.87 80 GLU A C 1
ATOM 598 O O . GLU A 1 93 ? 52.517 -6.775 50.686 1.00 33.74 80 GLU A O 1
ATOM 604 N N . GLY A 1 94 ? 51.340 -6.053 48.905 1.00 29.70 81 GLY A N 1
ATOM 605 C CA . GLY A 1 94 ? 51.519 -4.633 49.287 1.00 27.20 81 GLY A CA 1
ATOM 606 C C . GLY A 1 94 ? 52.970 -4.156 49.382 1.00 26.62 81 GLY A C 1
ATOM 607 O O . GLY A 1 94 ? 53.247 -3.140 50.035 1.00 28.72 81 GLY A O 1
ATOM 608 N N . ASN A 1 95 ? 53.907 -4.816 48.691 1.00 24.67 82 ASN A N 1
ATOM 609 C CA . ASN A 1 95 ? 55.326 -4.425 48.847 1.00 26.08 82 ASN A CA 1
ATOM 610 C C . ASN A 1 95 ? 56.131 -4.527 47.569 1.00 27.40 82 ASN A C 1
ATOM 611 O O . ASN A 1 95 ? 57.335 -4.282 47.566 1.00 28.52 82 ASN A O 1
ATOM 616 N N . GLY A 1 96 ? 55.465 -4.850 46.467 1.00 26.04 83 GLY A N 1
ATOM 617 C CA . GLY A 1 96 ? 56.170 -4.937 45.214 1.00 26.17 83 GLY A CA 1
ATOM 618 C C . GLY A 1 96 ? 56.432 -6.365 44.786 1.00 28.23 83 GLY A C 1
ATOM 619 O O . GLY A 1 96 ? 56.773 -6.612 43.621 1.00 25.97 83 GLY A O 1
ATOM 620 N N . LYS A 1 97 ? 56.282 -7.318 45.707 1.00 26.87 84 LYS A N 1
ATOM 621 C CA . LYS A 1 97 ? 56.562 -8.713 45.347 1.00 29.41 84 LYS A CA 1
ATOM 622 C C . LYS A 1 97 ? 55.329 -9.418 44.776 1.00 30.08 84 LYS A C 1
ATOM 623 O O . LYS A 1 97 ? 55.465 -10.468 44.145 1.00 29.87 84 LYS A O 1
ATOM 629 N N . GLY A 1 98 ? 54.134 -8.869 45.016 1.00 25.88 85 GLY A N 1
ATOM 630 C CA . GLY A 1 98 ? 52.909 -9.569 44.665 1.00 26.89 85 GLY A CA 1
ATOM 631 C C . GLY A 1 98 ? 52.115 -9.075 43.466 1.00 28.61 85 GLY A C 1
ATOM 632 O O . GLY A 1 98 ? 52.648 -8.414 42.518 1.00 26.43 85 GLY A O 1
ATOM 633 N N . GLY A 1 99 ? 50.831 -9.435 43.512 1.00 26.98 86 GLY A N 1
ATOM 634 C CA . GLY A 1 99 ? 49.873 -9.152 42.465 1.00 27.62 86 GLY A CA 1
ATOM 635 C C . GLY A 1 99 ? 49.971 -10.158 41.331 1.00 29.72 86 GLY A C 1
ATOM 636 O O . GLY A 1 99 ? 50.980 -10.842 41.169 1.00 25.84 86 GLY A O 1
ATOM 637 N N . GLU A 1 100 ? 48.922 -10.226 40.522 1.00 22.02 87 GLU A N 1
ATOM 638 C CA . GLU A 1 100 ? 48.961 -10.989 39.261 1.00 22.54 87 GLU A CA 1
ATOM 639 C C . GLU A 1 100 ? 47.833 -10.464 38.392 1.00 22.94 87 GLU A C 1
ATOM 640 O O . GLU A 1 100 ? 46.959 -9.699 38.870 1.00 19.94 87 GLU A O 1
ATOM 646 N N . SER A 1 101 ? 47.860 -10.845 37.121 1.00 23.02 88 SER A N 1
ATOM 647 C CA . SER A 1 101 ? 46.823 -10.454 36.172 1.00 21.84 88 SER A CA 1
ATOM 648 C C . SER A 1 101 ? 45.563 -11.356 36.226 1.00 24.16 88 SER A C 1
ATOM 649 O O . SER A 1 101 ? 45.550 -12.457 36.805 1.00 22.78 88 SER A O 1
ATOM 652 N N . ILE A 1 102 ? 44.508 -10.899 35.567 1.00 25.05 89 ILE A N 1
ATOM 653 C CA . ILE A 1 102 ? 43.267 -11.669 35.435 1.00 23.44 89 ILE A CA 1
ATOM 654 C C . ILE A 1 102 ? 43.476 -12.927 34.582 1.00 27.09 89 ILE A C 1
ATOM 655 O O . ILE A 1 102 ? 42.648 -13.838 34.610 1.00 28.70 89 ILE A O 1
ATOM 660 N N . TYR A 1 103 ? 44.599 -13.007 33.868 1.00 25.84 90 TYR A N 1
ATOM 661 C CA . TYR A 1 103 ? 44.839 -14.160 33.006 1.00 26.73 90 TYR A CA 1
ATOM 662 C C . TYR A 1 103 ? 45.435 -15.338 33.765 1.00 27.53 90 TYR A C 1
ATOM 663 O O . TYR A 1 103 ? 45.483 -16.421 33.234 1.00 28.56 90 TYR A O 1
ATOM 672 N N . GLY A 1 104 ? 45.853 -15.108 35.014 1.00 27.79 91 GLY A N 1
ATOM 673 C CA . GLY A 1 104 ? 46.564 -16.100 35.831 1.00 25.77 91 GLY A CA 1
ATOM 674 C C . GLY A 1 104 ? 48.074 -15.909 35.785 1.00 28.17 91 GLY A C 1
ATOM 675 O O . GLY A 1 104 ? 48.698 -16.131 34.741 1.00 28.87 91 GLY A O 1
ATOM 676 N N . GLY A 1 105 ? 48.672 -15.489 36.895 1.00 25.29 92 GLY A N 1
ATOM 677 C CA . GLY A 1 105 ? 50.076 -15.059 36.865 1.00 24.22 92 GLY A CA 1
ATOM 678 C C . GLY A 1 105 ? 50.249 -13.888 35.907 1.00 24.28 92 GLY A C 1
ATOM 679 O O . GLY A 1 105 ? 49.420 -12.946 35.902 1.00 24.63 92 GLY A O 1
ATOM 680 N N . TYR A 1 106 ? 51.332 -13.938 35.120 1.00 25.37 93 TYR A N 1
ATOM 681 C CA . TYR A 1 106 ? 51.846 -12.791 34.384 1.00 27.05 93 TYR A CA 1
ATOM 682 C C . TYR A 1 106 ? 51.431 -12.897 32.917 1.00 26.73 93 TYR A C 1
ATOM 683 O O . TYR A 1 106 ? 51.135 -13.954 32.463 1.00 27.25 93 TYR A O 1
ATOM 692 N N . PHE A 1 107 ? 51.375 -11.789 32.194 1.00 24.05 94 PHE A N 1
ATOM 693 C CA . PHE A 1 107 ? 51.134 -11.843 30.755 1.00 22.70 94 PHE A CA 1
ATOM 694 C C . PHE A 1 107 ? 52.201 -11.042 29.979 1.00 24.17 94 PHE A C 1
ATOM 695 O O . PHE A 1 107 ? 52.908 -10.209 30.556 1.00 22.31 94 PHE A O 1
ATOM 703 N N . LYS A 1 108 ? 52.327 -11.323 28.680 1.00 25.15 95 LYS A N 1
ATOM 704 C CA . LYS A 1 108 ? 53.382 -10.736 27.855 1.00 25.06 95 LYS A CA 1
ATOM 705 C C . LYS A 1 108 ? 53.241 -9.206 27.683 1.00 23.64 95 LYS A C 1
ATOM 706 O O . LYS A 1 108 ? 52.134 -8.640 27.812 1.00 19.36 95 LYS A O 1
ATOM 712 N N . ASP A 1 109 ? 54.376 -8.564 27.390 1.00 22.74 96 ASP A N 1
ATOM 713 C CA . ASP A 1 109 ? 54.432 -7.150 27.010 1.00 22.23 96 ASP A CA 1
ATOM 714 C C . ASP A 1 109 ? 53.625 -7.037 25.706 1.00 25.43 96 ASP A C 1
ATOM 715 O O . ASP A 1 109 ? 53.981 -7.646 24.661 1.00 24.02 96 ASP A O 1
ATOM 720 N N . GLU A 1 110 ? 52.492 -6.349 25.788 1.00 24.28 97 GLU A N 1
ATOM 721 C CA . GLU A 1 110 ? 51.570 -6.326 24.629 1.00 26.11 97 GLU A CA 1
ATOM 722 C C . GLU A 1 110 ? 52.212 -5.607 23.422 1.00 26.27 97 GLU A C 1
ATOM 723 O O . GLU A 1 110 ? 52.206 -6.105 22.294 1.00 25.71 97 GLU A O 1
ATOM 729 N N . ASN A 1 111 ? 52.776 -4.431 23.666 1.00 24.54 98 ASN A N 1
ATOM 730 C CA . ASN A 1 111 ? 53.555 -3.724 22.635 1.00 25.92 98 ASN A CA 1
ATOM 731 C C . ASN A 1 111 ? 54.169 -2.524 23.316 1.00 25.32 98 ASN A C 1
ATOM 732 O O . ASN A 1 111 ? 53.785 -2.196 24.441 1.00 25.30 98 ASN A O 1
ATOM 737 N N . PHE A 1 112 ? 55.127 -1.880 22.663 1.00 24.34 99 PHE A N 1
ATOM 738 C CA . PHE A 1 112 ? 55.702 -0.678 23.253 1.00 26.33 99 PHE A CA 1
ATOM 739 C C . PHE A 1 112 ? 55.478 0.528 22.366 1.00 25.63 99 PHE A C 1
ATOM 740 O O . PHE A 1 112 ? 56.364 1.385 22.218 1.00 27.05 99 PHE A O 1
ATOM 748 N N . ILE A 1 113 ? 54.293 0.600 21.765 1.00 26.13 100 ILE A N 1
ATOM 749 C CA . ILE A 1 113 ? 53.994 1.721 20.868 1.00 26.07 100 ILE A CA 1
ATOM 750 C C . ILE A 1 113 ? 53.960 3.094 21.566 1.00 25.16 100 ILE A C 1
ATOM 751 O O . ILE A 1 113 ? 54.582 4.067 21.063 1.00 26.93 100 ILE A O 1
ATOM 756 N N . LEU A 1 114 ? 53.267 3.177 22.713 1.00 19.92 101 LEU A N 1
ATOM 757 C CA . LEU A 1 114 ? 53.181 4.426 23.450 1.00 22.09 101 LEU A CA 1
ATOM 758 C C . LEU A 1 114 ? 54.453 4.667 24.227 1.00 22.53 101 LEU A C 1
ATOM 759 O O . LEU A 1 114 ? 55.032 3.717 24.745 1.00 22.40 101 LEU A O 1
ATOM 764 N N . LYS A 1 115 ? 54.913 5.927 24.266 1.00 23.38 102 LYS A N 1
ATOM 765 C CA . LYS A 1 115 ? 56.182 6.277 24.910 1.00 21.35 102 LYS A CA 1
ATOM 766 C C . LYS A 1 115 ? 55.902 6.978 26.241 1.00 25.12 102 LYS A C 1
ATOM 767 O O . LYS A 1 115 ? 54.797 7.502 26.460 1.00 27.19 102 LYS A O 1
ATOM 773 N N . HIS A 1 116 ? 56.906 7.032 27.113 1.00 20.93 103 HIS A N 1
ATOM 774 C CA . HIS A 1 116 ? 56.779 7.773 28.388 1.00 18.77 103 HIS A CA 1
ATOM 775 C C . HIS A 1 116 ? 57.205 9.195 28.097 1.00 23.32 103 HIS A C 1
ATOM 776 O O . HIS A 1 116 ? 58.267 9.638 28.550 1.00 20.36 103 HIS A O 1
ATOM 783 N N . ASP A 1 117 ? 56.400 9.885 27.292 1.00 24.68 104 ASP A N 1
ATOM 784 C CA . ASP A 1 117 ? 56.810 11.173 26.726 1.00 28.83 104 ASP A CA 1
ATOM 785 C C . ASP A 1 117 ? 56.194 12.328 27.497 1.00 27.37 104 ASP A C 1
ATOM 786 O O . ASP A 1 117 ? 56.307 13.475 27.039 1.00 26.18 104 ASP A O 1
ATOM 791 N N . ARG A 1 118 ? 55.502 12.027 28.607 1.00 25.37 105 ARG A N 1
ATOM 792 C CA . ARG A 1 118 ? 54.848 13.071 29.362 1.00 28.19 105 ARG A CA 1
ATOM 793 C C . ARG A 1 118 ? 54.560 12.602 30.764 1.00 29.30 105 ARG A C 1
ATOM 794 O O . ARG A 1 118 ? 54.596 11.414 31.052 1.00 28.64 105 ARG A O 1
ATOM 802 N N . ALA A 1 119 ? 54.250 13.560 31.634 1.00 24.61 106 ALA A N 1
ATOM 803 C CA . ALA A 1 119 ? 53.792 13.262 32.971 1.00 22.82 106 ALA A CA 1
ATOM 804 C C . ALA A 1 119 ? 52.401 12.595 32.938 1.00 21.50 106 ALA A C 1
ATOM 805 O O . ALA A 1 119 ? 51.620 12.783 31.981 1.00 20.01 106 ALA A O 1
ATOM 807 N N . PHE A 1 120 ? 52.103 11.849 33.999 1.00 20.22 107 PHE A N 1
ATOM 808 C CA . PHE A 1 120 ? 50.761 11.313 34.279 1.00 20.95 107 PHE A CA 1
ATOM 809 C C . PHE A 1 120 ? 50.338 10.167 33.384 1.00 21.66 107 PHE A C 1
ATOM 810 O O . PHE A 1 120 ? 49.118 9.833 33.261 1.00 21.76 107 PHE A O 1
ATOM 818 N N . LEU A 1 121 ? 51.327 9.509 32.783 1.00 21.47 108 LEU A N 1
ATOM 819 C CA . LEU A 1 121 ? 51.016 8.302 32.018 1.00 19.67 108 LEU A CA 1
ATOM 820 C C . LEU A 1 121 ? 50.876 7.128 32.957 1.00 18.83 108 LEU A C 1
ATOM 821 O O . LEU A 1 121 ? 51.537 7.099 33.990 1.00 19.51 108 LEU A O 1
ATOM 826 N N . LEU A 1 122 ? 50.056 6.149 32.578 1.00 20.38 109 LEU A N 1
ATOM 827 C CA . LEU A 1 122 ? 49.877 4.924 33.358 1.00 18.01 109 LEU A CA 1
ATOM 828 C C . LEU A 1 122 ? 50.547 3.818 32.551 1.00 21.16 109 LEU A C 1
ATOM 829 O O . LEU A 1 122 ? 50.291 3.666 31.330 1.00 17.56 109 LEU A O 1
ATOM 834 N N . SER A 1 123 ? 51.374 3.035 33.240 1.00 21.34 110 SER A N 1
ATOM 835 C CA . SER A 1 123 ? 52.294 2.126 32.604 1.00 21.62 110 SER A CA 1
ATOM 836 C C . SER A 1 123 ? 52.447 0.891 33.488 1.00 19.79 110 SER A C 1
ATOM 837 O O . SER A 1 123 ? 52.217 0.967 34.695 1.00 15.37 110 SER A O 1
ATOM 840 N N . MET A 1 124 ? 52.803 -0.250 32.917 1.00 19.04 111 MET A N 1
ATOM 841 C CA . MET A 1 124 ? 52.877 -1.492 33.749 1.00 19.70 111 MET A CA 1
ATOM 842 C C . MET A 1 124 ? 54.217 -1.601 34.463 1.00 16.66 111 MET A C 1
ATOM 843 O O . MET A 1 124 ? 55.244 -1.487 33.824 1.00 19.60 111 MET A O 1
ATOM 848 N N . ALA A 1 125 ? 54.205 -1.800 35.776 1.00 19.60 112 ALA A N 1
ATOM 849 C CA . ALA A 1 125 ? 55.411 -2.214 36.522 1.00 17.69 112 ALA A CA 1
ATOM 850 C C . ALA A 1 125 ? 55.771 -3.625 36.033 1.00 21.41 112 ALA A C 1
ATOM 851 O O . ALA A 1 125 ? 54.890 -4.367 35.626 1.00 18.55 112 ALA A O 1
ATOM 853 N N . ASN A 1 126 ? 57.041 -4.035 36.146 1.00 22.54 113 ASN A N 1
ATOM 854 C CA . ASN A 1 126 ? 57.407 -5.413 35.811 1.00 19.93 113 ASN A CA 1
ATOM 855 C C . ASN A 1 126 ? 58.741 -5.785 36.467 1.00 25.85 113 ASN A C 1
ATOM 856 O O . ASN A 1 126 ? 59.381 -4.926 37.118 1.00 23.58 113 ASN A O 1
ATOM 861 N N . ARG A 1 127 ? 59.158 -7.037 36.316 1.00 24.42 114 ARG A N 1
ATOM 862 C CA . ARG A 1 127 ? 60.497 -7.453 36.759 1.00 29.40 114 ARG A CA 1
ATOM 863 C C . ARG A 1 127 ? 61.319 -8.069 35.627 1.00 25.39 114 ARG A C 1
ATOM 864 O O . ARG A 1 127 ? 62.030 -9.053 35.815 1.00 26.74 114 ARG A O 1
ATOM 872 N N . GLY A 1 128 ? 61.224 -7.467 34.446 1.00 26.37 115 GLY A N 1
ATOM 873 C CA . GLY A 1 128 ? 61.824 -8.063 33.243 1.00 22.69 115 GLY A CA 1
ATOM 874 C C . GLY A 1 128 ? 60.757 -8.344 32.201 1.00 24.69 115 GLY A C 1
ATOM 875 O O . GLY A 1 128 ? 59.535 -8.108 32.419 1.00 23.81 115 GLY A O 1
ATOM 876 N N . LYS A 1 129 ? 61.191 -8.825 31.037 1.00 21.65 116 LYS A N 1
ATOM 877 C CA . LYS A 1 129 ? 60.272 -9.044 29.911 1.00 22.93 116 LYS A CA 1
ATOM 878 C C . LYS A 1 129 ? 59.114 -9.968 30.271 1.00 24.51 116 LYS A C 1
ATOM 879 O O . LYS A 1 129 ? 59.307 -10.954 30.981 1.00 22.48 116 LYS A O 1
ATOM 885 N N . HIS A 1 130 ? 57.906 -9.597 29.845 1.00 23.22 117 HIS A N 1
ATOM 886 C CA . HIS A 1 130 ? 56.756 -10.476 29.978 1.00 25.69 117 HIS A CA 1
ATOM 887 C C . HIS A 1 130 ? 56.418 -10.860 31.420 1.00 27.10 117 HIS A C 1
ATOM 888 O O . HIS A 1 130 ? 56.143 -12.040 31.715 1.00 26.56 117 HIS A O 1
ATOM 895 N N . THR A 1 131 ? 56.422 -9.871 32.329 1.00 22.85 118 THR A N 1
ATOM 896 C CA . THR A 1 131 ? 56.124 -10.177 33.707 1.00 22.38 118 THR A CA 1
ATOM 897 C C . THR A 1 131 ? 55.080 -9.188 34.223 1.00 23.37 118 THR A C 1
ATOM 898 O O . THR A 1 131 ? 55.152 -8.760 35.374 1.00 23.72 118 THR A O 1
ATOM 902 N N . ASN A 1 132 ? 54.114 -8.851 33.354 1.00 20.91 119 ASN A N 1
ATOM 903 C CA . ASN A 1 132 ? 53.039 -7.930 33.701 1.00 21.47 119 ASN A CA 1
ATOM 904 C C . ASN A 1 132 ? 52.035 -8.646 34.581 1.00 21.02 119 ASN A C 1
ATOM 905 O O . ASN A 1 132 ? 51.556 -9.730 34.242 1.00 18.90 119 ASN A O 1
ATOM 910 N N . GLY A 1 133 ? 51.683 -8.034 35.712 1.00 19.22 120 GLY A N 1
ATOM 911 C CA . GLY A 1 133 ? 50.722 -8.677 36.606 1.00 19.84 120 GLY A CA 1
ATOM 912 C C . GLY A 1 133 ? 49.580 -7.735 36.870 1.00 20.86 120 GLY A C 1
ATOM 913 O O . GLY A 1 133 ? 48.785 -7.479 35.980 1.00 22.33 120 GLY A O 1
ATOM 914 N N . SER A 1 134 ? 49.557 -7.168 38.083 1.00 20.05 121 SER A N 1
ATOM 915 C CA . SER A 1 134 ? 48.610 -6.109 38.429 1.00 18.12 121 SER A CA 1
ATOM 916 C C . SER A 1 134 ? 49.286 -4.784 38.791 1.00 18.37 121 SER A C 1
ATOM 917 O O . SER A 1 134 ? 48.627 -3.724 38.848 1.00 19.98 121 SER A O 1
ATOM 920 N N . GLN A 1 135 ? 50.575 -4.821 39.088 1.00 19.91 122 GLN A N 1
ATOM 921 C CA . GLN A 1 135 ? 51.244 -3.589 39.508 1.00 20.34 122 GLN A CA 1
ATOM 922 C C . GLN A 1 135 ? 51.388 -2.621 38.303 1.00 20.69 122 GLN A C 1
ATOM 923 O O . GLN A 1 135 ? 51.632 -3.042 37.154 1.00 19.87 122 GLN A O 1
ATOM 929 N N . PHE A 1 136 ? 51.242 -1.325 38.592 1.00 17.31 123 PHE A N 1
ATOM 930 C CA . PHE A 1 136 ? 51.256 -0.252 37.591 1.00 17.95 123 PHE A CA 1
ATOM 931 C C . PHE A 1 136 ? 52.006 0.936 38.234 1.00 17.58 123 PHE A C 1
ATOM 932 O O . PHE A 1 136 ? 52.193 0.986 39.460 1.00 20.32 123 PHE A O 1
ATOM 940 N N . PHE A 1 137 ? 52.418 1.908 37.439 1.00 18.58 124 PHE A N 1
ATOM 941 C CA . PHE A 1 137 ? 52.944 3.104 38.036 1.00 19.61 124 PHE A CA 1
ATOM 942 C C . PHE A 1 137 ? 52.448 4.267 37.187 1.00 22.36 124 PHE A C 1
ATOM 943 O O . PHE A 1 137 ? 52.055 4.060 36.016 1.00 20.65 124 PHE A O 1
ATOM 951 N N . ILE A 1 138 ? 52.436 5.450 37.797 1.00 19.71 125 ILE A N 1
ATOM 952 C CA . ILE A 1 138 ? 52.024 6.712 37.144 1.00 21.64 125 ILE A CA 1
ATOM 953 C C . ILE A 1 138 ? 53.273 7.613 37.180 1.00 23.39 125 ILE A C 1
ATOM 954 O O . ILE A 1 138 ? 53.879 7.799 38.247 1.00 21.76 125 ILE A O 1
ATOM 959 N N . THR A 1 139 ? 53.718 8.097 36.020 1.00 20.41 126 THR A N 1
ATOM 960 C CA . THR A 1 139 ? 54.912 8.920 35.971 1.00 22.57 126 THR A CA 1
ATOM 961 C C . THR A 1 139 ? 54.523 10.372 36.341 1.00 24.20 126 THR A C 1
ATOM 962 O O . THR A 1 139 ? 53.360 10.771 36.200 1.00 20.55 126 THR A O 1
ATOM 966 N N . THR A 1 140 ? 55.494 11.184 36.763 1.00 22.49 127 THR A N 1
ATOM 967 C CA . THR A 1 140 ? 55.187 12.553 37.035 1.00 24.98 127 THR A CA 1
ATOM 968 C C . THR A 1 140 ? 56.082 13.415 36.165 1.00 25.38 127 THR A C 1
ATOM 969 O O . THR A 1 140 ? 56.099 14.649 36.281 1.00 26.88 127 THR A O 1
ATOM 973 N N . LYS A 1 141 ? 56.802 12.762 35.260 1.00 23.27 128 LYS A N 1
ATOM 974 C CA . LYS A 1 141 ? 57.607 13.454 34.243 1.00 28.39 128 LYS A CA 1
ATOM 975 C C . LYS A 1 141 ? 57.899 12.516 33.045 1.00 25.77 128 LYS A C 1
ATOM 976 O O . LYS A 1 141 ? 57.726 11.280 33.169 1.00 25.40 128 LYS A O 1
ATOM 982 N N . PRO A 1 142 ? 58.355 13.079 31.890 1.00 23.05 129 PRO A N 1
ATOM 983 C CA . PRO A 1 142 ? 58.758 12.193 30.801 1.00 23.44 129 PRO A CA 1
ATOM 984 C C . PRO A 1 142 ? 59.843 11.224 31.312 1.00 24.69 129 PRO A C 1
ATOM 985 O O . PRO A 1 142 ? 60.655 11.617 32.165 1.00 24.64 129 PRO A O 1
ATOM 989 N N . ALA A 1 143 ? 59.840 9.979 30.835 1.00 21.08 130 ALA A N 1
ATOM 990 C CA . ALA A 1 143 ? 60.825 9.013 31.298 1.00 22.21 130 ALA A CA 1
ATOM 991 C C . ALA A 1 143 ? 61.255 8.136 30.113 1.00 25.34 130 ALA A C 1
ATOM 992 O O . ALA A 1 143 ? 60.934 6.953 30.067 1.00 22.40 130 ALA A O 1
ATOM 994 N N . PRO A 1 144 ? 61.911 8.734 29.103 1.00 24.22 131 PRO A N 1
ATOM 995 C CA . PRO A 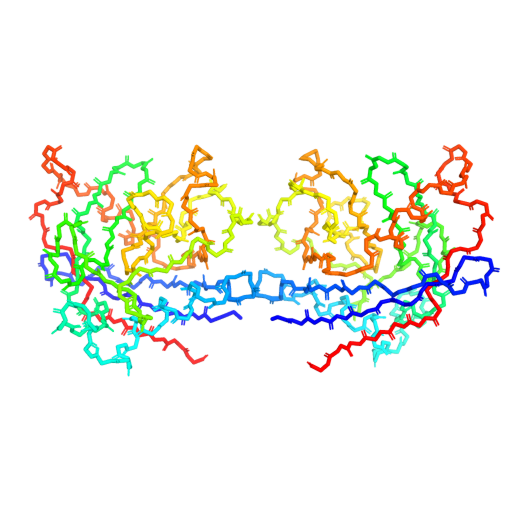1 144 ? 62.147 7.991 27.870 1.00 24.46 131 PRO A CA 1
ATOM 996 C C . PRO A 1 144 ? 63.051 6.762 28.022 1.00 26.11 131 PRO A C 1
ATOM 997 O O . PRO A 1 144 ? 62.983 5.870 27.201 1.00 26.15 131 PRO A O 1
ATOM 1001 N N . HIS A 1 145 ? 63.862 6.694 29.074 1.00 22.85 132 HIS A N 1
ATOM 1002 C CA . HIS A 1 145 ? 64.668 5.522 29.301 1.00 24.93 132 HIS A CA 1
ATOM 1003 C C . HIS A 1 145 ? 63.794 4.310 29.576 1.00 25.56 132 HIS A C 1
ATOM 1004 O O . HIS A 1 145 ? 64.290 3.190 29.485 1.00 24.96 132 HIS A O 1
ATOM 1011 N N . LEU A 1 146 ? 62.508 4.523 29.889 1.00 23.80 133 LEU A N 1
ATOM 1012 C CA . LEU A 1 146 ? 61.578 3.379 30.123 1.00 23.32 133 LEU A CA 1
ATOM 1013 C C . LEU A 1 146 ? 60.891 2.857 28.829 1.00 24.18 133 LEU A C 1
ATOM 1014 O O . LEU A 1 146 ? 60.213 1.832 28.850 1.00 22.19 133 LEU A O 1
ATOM 1019 N N . ASP A 1 147 ? 61.092 3.543 27.700 1.00 23.84 134 ASP A N 1
ATOM 1020 C CA . ASP A 1 147 ? 60.448 3.150 26.468 1.00 22.99 134 ASP A CA 1
ATOM 1021 C C . ASP A 1 147 ? 61.003 1.786 26.016 1.00 22.41 134 ASP A C 1
ATOM 1022 O O . ASP A 1 147 ? 62.202 1.577 25.957 1.00 21.91 134 ASP A O 1
ATOM 1027 N N . GLY A 1 148 ? 60.103 0.872 25.688 1.00 19.48 135 GLY A N 1
ATOM 1028 C CA . GLY A 1 148 ? 60.484 -0.477 25.242 1.00 21.81 135 GLY A CA 1
ATOM 1029 C C . GLY A 1 148 ? 60.781 -1.384 26.434 1.00 23.86 135 GLY A C 1
ATOM 1030 O O . GLY A 1 148 ? 61.240 -2.541 26.259 1.00 28.46 135 GLY A O 1
ATOM 1031 N N . VAL A 1 149 ? 60.521 -0.873 27.640 1.00 23.02 136 VAL A N 1
ATOM 1032 C CA . VAL A 1 149 ? 60.712 -1.598 28.895 1.00 22.93 136 VAL A CA 1
ATOM 1033 C C . VAL A 1 149 ? 59.372 -1.848 29.647 1.00 25.13 136 VAL A C 1
ATOM 1034 O O . VAL A 1 149 ? 59.078 -2.981 30.086 1.00 24.31 136 VAL A O 1
ATOM 1038 N N . HIS A 1 150 ? 58.573 -0.786 29.781 1.00 20.85 137 HIS A N 1
ATOM 1039 C CA . HIS A 1 150 ? 57.278 -0.833 30.449 1.00 19.37 137 HIS A CA 1
ATOM 1040 C C . HIS A 1 150 ? 56.214 -0.467 29.452 1.00 22.42 137 HIS A C 1
ATOM 1041 O O . HIS A 1 150 ? 56.370 0.521 28.710 1.00 23.57 137 HIS A O 1
ATOM 1048 N N . VAL A 1 151 ? 55.129 -1.244 29.439 1.00 20.25 138 VAL A N 1
ATOM 1049 C CA . VAL A 1 151 ? 54.028 -0.994 28.530 1.00 20.92 138 VAL A CA 1
ATOM 1050 C C . VAL A 1 151 ? 53.181 0.183 29.053 1.00 23.73 138 VAL A C 1
ATOM 1051 O O . VAL A 1 151 ? 52.561 0.092 30.139 1.00 23.43 138 VAL A O 1
ATOM 1055 N N . VAL A 1 152 ? 53.134 1.257 28.264 1.00 20.14 139 VAL A N 1
ATOM 1056 C CA . VAL A 1 152 ? 52.224 2.425 28.528 1.00 21.36 139 VAL A CA 1
ATOM 1057 C C . VAL A 1 152 ? 50.840 2.129 27.952 1.00 19.83 139 VAL A C 1
ATOM 1058 O O . VAL A 1 152 ? 50.723 1.753 26.766 1.00 22.39 139 VAL A O 1
ATOM 1062 N N . PHE A 1 153 ? 49.777 2.297 28.763 1.00 17.75 140 PHE A N 1
ATOM 1063 C CA . PHE A 1 153 ? 48.459 1.979 28.267 1.00 17.78 140 PHE A CA 1
ATOM 1064 C C . PHE A 1 153 ? 47.359 2.983 28.621 1.00 19.65 140 PHE A C 1
ATOM 1065 O O . PHE A 1 153 ? 46.161 2.742 28.338 1.00 18.51 140 PHE A O 1
ATOM 1073 N N . GLY A 1 154 ? 47.731 4.108 29.234 1.00 20.28 141 GLY A N 1
ATOM 1074 C CA . GLY A 1 154 ? 46.689 4.986 29.764 1.00 19.29 141 GLY A CA 1
ATOM 1075 C C . GLY A 1 154 ? 47.243 6.297 30.217 1.00 20.87 141 GLY A C 1
ATOM 1076 O O . GLY A 1 154 ? 48.467 6.502 30.224 1.00 18.53 141 GLY A O 1
ATOM 1077 N N . LEU A 1 155 ? 46.347 7.201 30.606 1.00 20.08 142 LEU A N 1
ATOM 1078 C CA . LEU A 1 155 ? 46.761 8.540 30.999 1.00 20.23 142 LEU A CA 1
ATOM 1079 C C . LEU A 1 155 ? 45.821 9.036 32.093 1.00 21.76 142 LEU A C 1
ATOM 1080 O O . LEU A 1 155 ? 44.608 8.806 32.018 1.00 25.74 142 LEU A O 1
ATOM 1085 N N . VAL A 1 156 ? 46.361 9.732 33.088 1.00 22.90 143 VAL A N 1
ATOM 1086 C CA . VAL A 1 156 ? 45.525 10.372 34.110 1.00 20.18 143 VAL A CA 1
ATOM 1087 C C . VAL A 1 156 ? 44.917 11.628 33.479 1.00 23.77 143 VAL A C 1
ATOM 1088 O O . VAL A 1 156 ? 45.619 12.434 32.842 1.00 23.76 143 VAL A O 1
ATOM 1092 N N . ILE A 1 157 ? 43.609 11.795 33.621 1.00 22.40 144 ILE A N 1
ATOM 1093 C CA . ILE A 1 157 ? 42.982 12.955 33.037 1.00 23.64 144 ILE A CA 1
ATOM 1094 C C . ILE A 1 157 ? 42.358 13.846 34.107 1.00 26.04 144 ILE A C 1
ATOM 1095 O O . ILE A 1 157 ? 41.837 14.935 33.796 1.00 26.06 144 ILE A O 1
ATOM 1100 N N . SER A 1 158 ? 42.366 13.390 35.367 1.00 21.78 145 SER A N 1
ATOM 1101 C CA . SER A 1 158 ? 41.884 14.204 36.450 1.00 24.11 145 SER A CA 1
ATOM 1102 C C . SER A 1 158 ? 42.474 13.648 37.728 1.00 24.23 145 SER A C 1
ATOM 1103 O O . SER A 1 158 ? 42.727 12.413 37.812 1.00 23.93 145 SER A O 1
ATOM 1106 N N . GLY A 1 159 ? 42.655 14.533 38.724 1.00 20.66 146 GLY A N 1
ATOM 1107 C CA . GLY A 1 159 ? 43.280 14.176 39.997 1.00 22.59 146 GLY A CA 1
ATOM 1108 C C . GLY A 1 159 ? 44.768 14.422 40.111 1.00 21.27 146 GLY A C 1
ATOM 1109 O O . GLY A 1 159 ? 45.473 13.723 40.849 1.00 24.80 146 GLY A O 1
ATOM 1110 N N . PHE A 1 160 ? 45.263 15.424 39.400 1.00 23.82 147 PHE A N 1
ATOM 1111 C CA . PHE A 1 160 ? 46.692 15.746 39.378 1.00 21.89 147 PHE A CA 1
ATOM 1112 C C . PHE A 1 160 ? 47.192 16.150 40.768 1.00 24.33 147 PHE A C 1
ATOM 1113 O O . PHE A 1 160 ? 48.341 15.848 41.152 1.00 22.40 147 PHE A O 1
ATOM 1121 N N . GLU A 1 161 ? 46.324 16.836 41.521 1.00 24.29 148 GLU A N 1
ATOM 1122 C CA . GLU A 1 161 ? 46.691 17.280 42.871 1.00 27.49 148 GLU A CA 1
ATOM 1123 C C . GLU A 1 161 ? 46.888 16.061 43.806 1.00 24.82 148 GLU A C 1
ATOM 1124 O O . GLU A 1 161 ? 47.716 16.102 44.686 1.00 23.88 148 GLU A O 1
ATOM 1130 N N . VAL A 1 162 ? 46.124 14.988 43.591 1.00 25.59 149 VAL A N 1
ATOM 1131 C CA . VAL A 1 162 ? 46.259 13.747 44.365 1.00 25.46 149 VAL A CA 1
ATOM 1132 C C . VAL A 1 162 ? 47.624 13.114 44.088 1.00 25.71 149 VAL A C 1
ATOM 1133 O O . VAL A 1 162 ? 48.300 12.634 45.007 1.00 23.98 149 VAL A O 1
ATOM 1137 N N . ILE A 1 163 ? 47.994 13.064 42.806 1.00 25.20 150 ILE A N 1
ATOM 1138 C CA . ILE A 1 163 ? 49.253 12.475 42.398 1.00 25.62 150 ILE A CA 1
ATOM 1139 C C . ILE A 1 163 ? 50.362 13.285 43.107 1.00 26.60 150 ILE A C 1
ATOM 1140 O O . ILE A 1 163 ? 51.282 12.700 43.692 1.00 25.48 150 ILE A O 1
ATOM 1145 N N . GLU A 1 164 ? 50.267 14.619 43.027 1.00 28.07 151 GLU A N 1
ATOM 1146 C CA . GLU A 1 164 ? 51.277 15.525 43.619 1.00 28.17 151 GLU A CA 1
ATOM 1147 C C . GLU A 1 164 ? 51.438 15.213 45.090 1.00 28.52 151 GLU A C 1
ATOM 1148 O O . GLU A 1 164 ? 52.547 15.134 45.621 1.00 28.32 151 GLU A O 1
ATOM 1154 N N . GLN A 1 165 ? 50.301 15.109 45.762 1.00 26.51 152 GLN A N 1
ATOM 1155 C CA . GLN A 1 165 ? 50.301 14.864 47.178 1.00 28.13 152 GLN A CA 1
ATOM 1156 C C . GLN A 1 165 ? 51.006 13.524 47.531 1.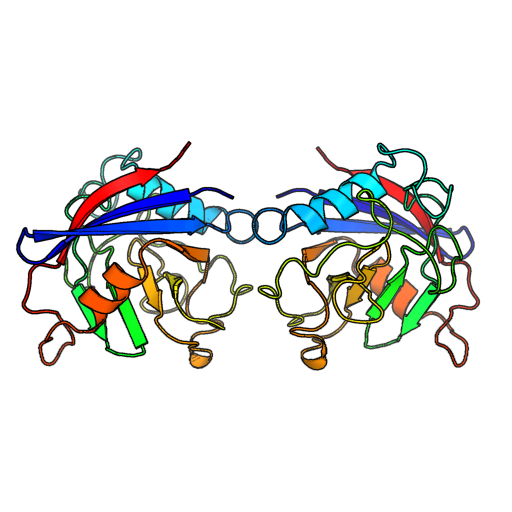00 26.13 152 GLN A C 1
ATOM 1157 O O . GLN A 1 165 ? 51.902 13.490 48.393 1.00 26.34 152 GLN A O 1
ATOM 1163 N N . ILE A 1 166 ? 50.630 12.444 46.837 1.00 23.47 153 ILE A N 1
ATOM 1164 C CA . ILE A 1 166 ? 51.237 11.144 47.037 1.00 21.90 153 ILE A CA 1
ATOM 1165 C C . ILE A 1 166 ? 52.744 11.204 46.747 1.00 23.48 153 ILE A C 1
ATOM 1166 O O . ILE A 1 166 ? 53.553 10.679 47.512 1.00 24.40 153 ILE A O 1
ATOM 1171 N N . GLU A 1 167 ? 53.105 11.805 45.615 1.00 25.17 154 GLU A N 1
ATOM 1172 C CA . GLU A 1 167 ? 54.509 11.952 45.189 1.00 24.92 154 GLU A CA 1
ATOM 1173 C C . GLU A 1 167 ? 55.426 12.640 46.203 1.00 25.60 154 GLU A C 1
ATOM 1174 O O . GLU A 1 167 ? 56.654 12.389 46.203 1.00 25.33 154 GLU A O 1
ATOM 1180 N N . ASN A 1 168 ? 54.855 13.533 47.026 1.00 23.10 155 ASN A N 1
ATOM 1181 C CA . ASN A 1 168 ? 55.651 14.301 47.999 1.00 26.32 155 ASN A CA 1
ATOM 1182 C C . ASN A 1 168 ? 55.716 13.681 49.389 1.00 26.92 155 ASN A C 1
ATOM 1183 O O . ASN A 1 168 ? 56.368 14.221 50.302 1.00 28.13 155 ASN A O 1
ATOM 1188 N N . LEU A 1 169 ? 55.129 12.495 49.537 1.00 22.68 156 LEU A N 1
ATOM 1189 C CA . LEU A 1 169 ? 55.191 11.817 50.854 1.00 23.91 156 LEU A CA 1
ATOM 1190 C C . LEU A 1 169 ? 56.603 11.387 51.217 1.00 24.01 156 LEU A C 1
ATOM 1191 O O . LEU A 1 169 ? 57.366 10.986 50.350 1.00 23.30 156 LEU A O 1
ATOM 1196 N N . LYS A 1 170 ? 56.944 11.484 52.511 1.00 25.34 157 LYS A N 1
ATOM 1197 C CA . LYS A 1 170 ? 58.185 10.927 53.066 1.00 27.33 157 LYS A CA 1
ATOM 1198 C C . LYS A 1 170 ? 58.259 9.426 52.859 1.00 25.80 157 LYS A C 1
ATOM 1199 O O . LYS A 1 170 ? 57.309 8.696 53.173 1.00 25.63 157 LYS A O 1
ATOM 1205 N N . THR A 1 171 ? 59.394 8.937 52.382 1.00 26.26 158 THR A N 1
ATOM 1206 C CA . THR A 1 171 ? 59.533 7.508 52.160 1.00 23.93 158 THR A CA 1
ATOM 1207 C C . THR A 1 171 ? 60.726 6.986 52.916 1.00 26.13 158 THR A C 1
ATOM 1208 O O . THR A 1 171 ? 61.573 7.775 53.315 1.00 26.63 158 THR A O 1
ATOM 1212 N N . ASP A 1 172 ? 60.833 5.667 53.076 1.00 24.44 159 ASP A N 1
ATOM 1213 C CA . ASP A 1 172 ? 62.024 5.113 53.690 1.00 28.94 159 ASP A CA 1
ATOM 1214 C C . ASP A 1 172 ? 63.097 4.899 52.627 1.00 28.85 159 ASP A C 1
ATOM 1215 O O . ASP A 1 172 ? 62.953 5.362 51.488 1.00 27.27 159 ASP A O 1
ATOM 1220 N N . ALA A 1 173 ? 64.165 4.178 52.996 1.00 31.65 160 ALA A N 1
ATOM 1221 C CA . ALA A 1 173 ? 65.304 3.929 52.100 1.00 31.77 160 ALA A CA 1
ATOM 1222 C C . ALA A 1 173 ? 64.883 3.109 50.881 1.00 31.33 160 ALA A C 1
ATOM 1223 O O . ALA A 1 173 ? 65.485 3.245 49.815 1.00 30.61 160 ALA A O 1
ATOM 1225 N N . ALA A 1 174 ? 63.833 2.281 51.027 1.00 25.92 161 ALA A N 1
ATOM 1226 C CA . ALA A 1 174 ? 63.360 1.482 49.893 1.00 24.26 161 ALA A CA 1
ATOM 1227 C C . ALA A 1 174 ? 62.287 2.226 49.075 1.00 23.54 161 ALA A C 1
ATOM 1228 O O . ALA A 1 174 ? 61.576 1.598 48.257 1.00 22.89 161 ALA A O 1
ATOM 1230 N N . SER A 1 175 ? 62.174 3.546 49.298 1.00 21.43 162 SER A N 1
ATOM 1231 C CA . SER A 1 175 ? 61.151 4.396 48.647 1.00 21.50 162 SER A CA 1
ATOM 1232 C C . SER A 1 175 ? 59.713 3.957 48.992 1.00 23.36 162 SER A C 1
ATOM 1233 O O . SER A 1 175 ? 58.774 4.188 48.233 1.00 25.03 162 SER A O 1
ATOM 1236 N N . ARG A 1 176 ? 59.533 3.304 50.131 1.00 21.94 163 ARG A N 1
ATOM 1237 C CA . ARG A 1 176 ? 58.182 2.968 50.600 1.00 23.73 163 ARG A CA 1
ATOM 1238 C C . ARG A 1 176 ? 57.650 4.099 51.537 1.00 24.38 163 ARG A C 1
ATOM 1239 O O . ARG A 1 176 ? 58.314 4.443 52.537 1.00 23.00 163 ARG A O 1
ATOM 1247 N N . PRO A 1 177 ? 56.473 4.677 51.210 1.00 22.53 164 PRO A N 1
ATOM 1248 C CA . PRO A 1 177 ? 55.916 5.776 52.007 1.00 23.03 164 PRO A CA 1
ATOM 1249 C C . PRO A 1 177 ? 55.669 5.262 53.416 1.00 23.42 164 PRO A C 1
ATOM 1250 O O . PRO A 1 177 ? 55.209 4.139 53.568 1.00 23.73 164 PRO A O 1
ATOM 1254 N N . TYR A 1 178 ? 55.963 6.045 54.443 1.00 21.26 165 TYR A N 1
ATOM 1255 C CA . TYR A 1 178 ? 55.527 5.661 55.783 1.00 24.34 165 TYR A CA 1
ATOM 1256 C C . TYR A 1 178 ? 54.006 5.776 56.038 1.00 25.07 165 TYR A C 1
ATOM 1257 O O . TYR A 1 178 ? 53.436 5.013 56.833 1.00 26.41 165 TYR A O 1
ATOM 1266 N N . ALA A 1 179 ? 53.351 6.739 55.388 1.00 23.63 166 ALA A N 1
ATOM 1267 C CA . ALA A 1 179 ? 51.937 6.931 55.575 1.00 22.74 166 ALA A CA 1
ATOM 1268 C C . ALA A 1 179 ? 51.160 5.852 54.821 1.00 25.25 166 ALA A C 1
ATOM 1269 O O . ALA A 1 179 ? 51.704 5.169 53.936 1.00 23.66 166 ALA A O 1
ATOM 1271 N N . ASP A 1 180 ? 49.898 5.680 55.209 1.00 25.30 167 ASP A N 1
ATOM 1272 C CA . ASP A 1 180 ? 48.995 4.745 54.560 1.00 24.97 167 ASP A CA 1
ATOM 1273 C C . ASP A 1 180 ? 48.417 5.410 53.323 1.00 22.46 167 ASP A C 1
ATOM 1274 O O . ASP A 1 180 ? 47.620 6.314 53.451 1.00 23.83 167 ASP A O 1
ATOM 1279 N N . VAL A 1 181 ? 48.782 4.940 52.129 1.00 22.13 168 VAL A N 1
ATOM 1280 C CA . VAL A 1 181 ? 48.246 5.545 50.886 1.00 22.34 168 VAL A CA 1
ATOM 1281 C C . VAL A 1 181 ? 47.319 4.530 50.253 1.00 24.72 168 VAL A C 1
ATOM 1282 O O . VAL A 1 181 ? 47.753 3.541 49.610 1.00 25.44 168 VAL A O 1
ATOM 1286 N N . ARG A 1 182 ? 46.031 4.762 50.443 1.00 21.41 169 ARG A N 1
ATOM 1287 C CA . ARG A 1 182 ? 45.064 3.693 50.246 1.00 22.37 169 ARG A CA 1
ATOM 1288 C C . ARG A 1 182 ? 44.088 3.990 49.088 1.00 21.72 169 ARG A C 1
ATOM 1289 O O . ARG A 1 182 ? 43.496 5.094 49.028 1.00 23.42 169 ARG A O 1
ATOM 1297 N N . VAL A 1 183 ? 43.900 3.006 48.204 1.00 21.55 170 VAL A N 1
ATOM 1298 C CA . VAL A 1 183 ? 42.836 3.064 47.191 1.00 20.36 170 VAL A CA 1
ATOM 1299 C C . VAL A 1 183 ? 41.575 2.610 47.915 1.00 22.75 170 VAL A C 1
ATOM 1300 O O . VAL A 1 183 ? 41.324 1.412 48.088 1.00 21.60 170 VAL A O 1
ATOM 1304 N N . ILE A 1 184 ? 40.776 3.576 48.352 1.00 20.09 171 ILE A N 1
ATOM 1305 C CA . ILE A 1 184 ? 39.630 3.234 49.212 1.00 20.83 171 ILE A CA 1
ATOM 1306 C C . ILE A 1 184 ? 38.451 2.762 48.375 1.00 24.49 171 ILE A C 1
ATOM 1307 O O . ILE A 1 184 ? 37.543 2.068 48.869 1.00 22.82 171 ILE A O 1
ATOM 1312 N N . ASP A 1 185 ? 38.452 3.154 47.095 1.00 18.92 172 ASP A N 1
ATOM 1313 C CA . ASP A 1 185 ? 37.384 2.732 46.208 1.00 21.50 172 ASP A CA 1
ATOM 1314 C C . ASP A 1 185 ? 37.971 2.834 44.817 1.00 20.03 172 ASP A C 1
ATOM 1315 O O . ASP A 1 185 ? 38.995 3.497 44.605 1.00 22.59 172 ASP A O 1
ATOM 1320 N N . CYS A 1 186 ? 37.379 2.129 43.881 1.00 21.19 173 CYS A N 1
ATOM 1321 C CA . CYS A 1 186 ? 37.811 2.217 42.487 1.00 19.76 173 CYS A CA 1
ATOM 1322 C C . CYS A 1 186 ? 36.674 1.602 41.681 1.00 22.89 173 CYS A C 1
ATOM 1323 O O . CYS A 1 186 ? 35.807 0.937 42.252 1.00 21.10 173 CYS A O 1
ATOM 1326 N N . GLY A 1 187 ? 36.663 1.827 40.373 1.00 19.06 174 GLY A N 1
ATOM 1327 C CA . GLY A 1 187 ? 35.597 1.268 39.575 1.00 21.01 174 GLY A CA 1
ATOM 1328 C C . GLY A 1 187 ? 35.749 1.696 38.150 1.00 21.77 174 GLY A C 1
ATOM 1329 O O . GLY A 1 187 ? 36.537 2.606 37.856 1.00 23.89 174 GLY A O 1
ATOM 1330 N N . VAL A 1 188 ? 34.957 1.068 37.277 1.00 22.88 175 VAL A N 1
ATOM 1331 C CA . VAL A 1 188 ? 34.939 1.372 35.839 1.00 18.68 175 VAL A CA 1
ATOM 1332 C C . VAL A 1 188 ? 33.785 2.327 35.587 1.00 21.97 175 VAL A C 1
ATOM 1333 O O . VAL A 1 188 ? 32.735 2.211 36.240 1.00 20.54 175 VAL A O 1
ATOM 1337 N N . LEU A 1 189 ? 33.987 3.301 34.692 1.00 21.38 176 LEU A N 1
ATOM 1338 C CA . LEU A 1 189 ? 32.952 4.281 34.404 1.00 24.78 176 LEU A CA 1
ATOM 1339 C C . LEU A 1 189 ? 32.119 3.776 33.252 1.00 26.58 176 LEU A C 1
ATOM 1340 O O . LEU A 1 189 ? 32.594 2.920 32.518 1.00 24.27 176 LEU A O 1
ATOM 1345 N N . ALA A 1 190 ? 30.922 4.339 33.065 1.00 27.67 177 ALA A N 1
ATOM 1346 C CA . ALA A 1 190 ? 29.988 3.863 32.027 1.00 33.47 177 ALA A CA 1
ATOM 1347 C C . ALA A 1 190 ? 30.507 4.067 30.600 1.00 38.01 177 ALA A C 1
ATOM 1348 O O . ALA A 1 190 ? 30.673 5.198 30.175 1.00 42.89 177 ALA A O 1
ATOM 1350 N N . SER B 1 19 ? 40.104 -2.299 17.739 1.00 51.63 6 SER B N 1
ATOM 1351 C CA . SER B 1 19 ? 39.880 -0.939 17.190 1.00 47.70 6 SER B CA 1
ATOM 1352 C C . SER B 1 19 ? 39.400 -1.010 15.741 1.00 45.88 6 SER B C 1
ATOM 1353 O O . SER B 1 19 ? 39.447 -2.086 15.131 1.00 44.67 6 SER B O 1
ATOM 1356 N N . PRO B 1 20 ? 38.942 0.133 15.177 1.00 42.46 7 PRO B N 1
ATOM 1357 C CA . PRO B 1 20 ? 38.401 0.105 13.808 1.00 38.95 7 PRO B CA 1
ATOM 1358 C C . PRO B 1 20 ? 39.442 -0.198 12.758 1.00 36.46 7 PRO B C 1
ATOM 1359 O O . PRO B 1 20 ? 40.637 0.124 12.935 1.00 34.74 7 PRO B O 1
ATOM 1363 N N . GLN B 1 21 ? 38.961 -0.769 11.655 1.00 29.69 8 GLN B N 1
ATOM 1364 C CA . GLN B 1 21 ? 39.772 -1.076 10.528 1.00 27.04 8 GLN B CA 1
ATOM 1365 C C . GLN B 1 21 ? 39.100 -0.581 9.263 1.00 27.14 8 GLN B C 1
ATOM 1366 O O . GLN B 1 21 ? 37.860 -0.424 9.177 1.00 26.06 8 GLN B O 1
ATOM 1372 N N . CYS B 1 22 ? 39.936 -0.340 8.269 1.00 25.42 9 CYS B N 1
ATOM 1373 C CA . CYS B 1 22 ? 39.418 0.011 6.964 1.00 24.48 9 CYS B CA 1
ATOM 1374 C C . CYS B 1 22 ? 40.465 -0.362 5.927 1.00 20.69 9 CYS B C 1
ATOM 1375 O O . CYS B 1 22 ? 41.596 -0.715 6.280 1.00 22.66 9 CYS B O 1
ATOM 1378 N N . HIS B 1 23 ? 40.081 -0.303 4.658 1.00 22.08 10 HIS B N 1
ATOM 1379 C CA . HIS B 1 23 ? 40.969 -0.791 3.582 1.00 24.03 10 HIS B CA 1
ATOM 1380 C C . HIS B 1 23 ? 40.959 0.131 2.363 1.00 23.66 10 HIS B C 1
ATOM 1381 O O . HIS B 1 23 ? 39.967 0.836 2.133 1.00 25.06 10 HIS B O 1
ATOM 1388 N N . PHE B 1 24 ? 42.066 0.101 1.599 1.00 23.56 11 PHE B N 1
ATOM 1389 C CA . PHE B 1 24 ? 42.188 0.683 0.246 1.00 20.68 11 PHE B CA 1
ATOM 1390 C C . PHE B 1 24 ? 42.532 -0.490 -0.688 1.00 22.87 11 PHE B C 1
ATOM 1391 O O . PHE B 1 24 ? 43.308 -1.374 -0.317 1.00 23.70 11 PHE B O 1
ATOM 1399 N N . ASP B 1 25 ? 41.968 -0.507 -1.887 1.00 22.81 12 ASP B N 1
ATOM 1400 C CA . ASP B 1 25 ? 42.407 -1.454 -2.940 1.00 23.16 12 ASP B CA 1
ATOM 1401 C C . ASP B 1 25 ? 43.057 -0.569 -3.982 1.00 23.99 12 ASP B C 1
ATOM 1402 O O . ASP B 1 25 ? 42.465 0.473 -4.382 1.00 19.31 12 ASP B O 1
ATOM 1407 N N . ILE B 1 26 ? 44.248 -0.973 -4.420 1.00 19.51 13 ILE B N 1
ATOM 1408 C CA . ILE B 1 26 ? 45.112 -0.106 -5.248 1.00 21.10 13 ILE B CA 1
ATOM 1409 C C . ILE B 1 26 ? 45.296 -0.638 -6.667 1.00 22.16 13 ILE B C 1
ATOM 1410 O O . ILE B 1 26 ? 45.471 -1.839 -6.857 1.00 23.84 13 ILE B O 1
ATOM 1415 N N . GLU B 1 27 ? 45.191 0.238 -7.661 1.00 24.02 14 GLU B N 1
ATOM 1416 C CA . GLU B 1 27 ? 45.632 -0.117 -9.009 1.00 22.22 14 GLU B CA 1
ATOM 1417 C C . GLU B 1 27 ? 46.758 0.814 -9.427 1.00 21.81 14 GLU B C 1
ATOM 1418 O O . GLU B 1 27 ? 46.646 2.015 -9.230 1.00 20.96 14 GLU B O 1
ATOM 1424 N N . ILE B 1 28 ? 47.825 0.247 -10.004 1.00 20.78 15 ILE B N 1
ATOM 1425 C CA . ILE B 1 28 ? 48.882 1.044 -10.603 1.00 22.59 15 ILE B CA 1
ATOM 1426 C C . ILE B 1 28 ? 48.750 0.823 -12.116 1.00 24.72 15 ILE B C 1
ATOM 1427 O O . ILE B 1 28 ? 48.831 -0.330 -12.587 1.00 21.14 15 ILE B O 1
ATOM 1432 N N . ASN B 1 29 ? 48.443 1.901 -12.844 1.00 23.05 16 ASN B N 1
ATOM 1433 C CA . ASN B 1 29 ? 48.175 1.853 -14.288 1.00 23.42 16 ASN B CA 1
ATOM 1434 C C . ASN B 1 29 ? 47.140 0.768 -14.630 1.00 26.99 16 ASN B C 1
ATOM 1435 O O . ASN B 1 29 ? 47.304 0.003 -15.607 1.00 28.30 16 ASN B O 1
ATOM 1440 N N . ARG B 1 30 ? 46.113 0.689 -13.777 1.00 22.27 17 ARG B N 1
ATOM 1441 C CA . ARG B 1 30 ? 44.928 -0.164 -13.955 1.00 22.41 17 ARG B CA 1
ATOM 1442 C C . ARG B 1 30 ? 45.206 -1.635 -13.599 1.00 25.98 17 ARG B C 1
ATOM 1443 O O . ARG B 1 30 ? 44.329 -2.504 -13.782 1.00 24.29 17 ARG B O 1
ATOM 1451 N N . GLU B 1 31 ? 46.435 -1.929 -13.151 1.00 24.19 18 GLU B N 1
ATOM 1452 C CA . GLU B 1 31 ? 46.749 -3.276 -12.717 1.00 29.52 18 GLU B CA 1
ATOM 1453 C C . GLU B 1 31 ? 46.448 -3.396 -11.220 1.00 26.02 18 GLU B C 1
ATOM 1454 O O . GLU B 1 31 ? 46.967 -2.618 -10.433 1.00 26.73 18 GLU B O 1
ATOM 1460 N N . PRO B 1 32 ? 45.611 -4.368 -10.818 1.00 30.12 19 PRO B N 1
ATOM 1461 C CA . PRO B 1 32 ? 45.373 -4.552 -9.371 1.00 29.15 19 PRO B CA 1
ATOM 1462 C C . PRO B 1 32 ? 46.667 -4.979 -8.722 1.00 30.24 19 PRO B C 1
ATOM 1463 O O . PRO B 1 32 ? 47.332 -5.851 -9.265 1.00 30.87 19 PRO B O 1
ATOM 1467 N N . VAL B 1 33 ? 47.072 -4.327 -7.626 1.00 26.11 20 VAL B N 1
ATOM 1468 C CA . VAL B 1 33 ? 48.328 -4.695 -6.950 1.00 26.36 20 VAL B CA 1
ATOM 1469 C C . VAL B 1 33 ? 48.149 -5.054 -5.463 1.00 25.66 20 VAL B C 1
ATOM 1470 O O . VAL B 1 33 ? 49.116 -5.346 -4.762 1.00 28.89 20 VAL B O 1
ATOM 1474 N N . GLY B 1 34 ? 46.917 -4.997 -4.978 1.00 24.91 21 GLY B N 1
ATOM 1475 C CA . GLY B 1 34 ? 46.616 -5.464 -3.654 1.00 28.37 21 GLY B CA 1
ATOM 1476 C C . GLY B 1 34 ? 45.879 -4.463 -2.776 1.00 29.66 21 GLY B C 1
ATOM 1477 O O . GLY B 1 34 ? 45.497 -3.356 -3.192 1.00 26.62 21 GLY B O 1
ATOM 1478 N N . ARG B 1 35 ? 45.647 -4.902 -1.548 1.00 29.71 22 ARG B N 1
ATOM 1479 C CA . ARG B 1 35 ? 44.834 -4.187 -0.626 1.00 27.60 22 ARG B CA 1
ATOM 1480 C C . ARG B 1 35 ? 45.721 -3.703 0.515 1.00 27.41 22 ARG B C 1
ATOM 1481 O O . ARG B 1 35 ? 46.588 -4.428 0.984 1.00 25.80 22 ARG B O 1
ATOM 1489 N N . ILE B 1 36 ? 45.495 -2.471 0.957 1.00 24.56 23 ILE B N 1
ATOM 1490 C CA . ILE B 1 36 ? 46.129 -1.968 2.189 1.00 25.33 23 ILE B CA 1
ATOM 1491 C C . ILE B 1 36 ? 45.091 -1.946 3.317 1.00 24.95 23 ILE B C 1
ATOM 1492 O O . ILE B 1 36 ? 44.012 -1.354 3.166 1.00 27.51 23 ILE B O 1
ATOM 1497 N N . MET B 1 37 ? 45.408 -2.574 4.431 1.00 22.57 24 MET B N 1
ATOM 1498 C CA . MET B 1 37 ? 44.489 -2.609 5.541 1.00 29.43 24 MET B CA 1
ATOM 1499 C C . MET B 1 37 ? 45.091 -1.831 6.684 1.00 25.63 24 MET B C 1
ATOM 1500 O O . MET B 1 37 ? 46.268 -2.026 7.016 1.00 23.87 24 MET B O 1
ATOM 1505 N N . PHE B 1 38 ? 44.271 -0.948 7.257 1.00 24.03 25 PHE B N 1
ATOM 1506 C CA . PHE B 1 38 ? 44.650 -0.033 8.358 1.00 22.72 25 PHE B CA 1
ATOM 1507 C C . PHE B 1 38 ? 43.918 -0.386 9.628 1.00 24.81 25 PHE B C 1
ATOM 1508 O O . PHE B 1 38 ? 42.723 -0.716 9.593 1.00 26.75 25 PHE B O 1
ATOM 1516 N N . GLN B 1 39 ? 44.632 -0.318 10.742 1.00 23.49 26 GLN B N 1
ATOM 1517 C CA . GLN B 1 39 ? 43.996 -0.318 12.041 1.00 26.03 26 GLN B CA 1
ATOM 1518 C C . GLN B 1 39 ? 44.095 1.123 12.535 1.00 24.05 26 GLN B C 1
ATOM 1519 O O . GLN B 1 39 ? 45.172 1.729 12.427 1.00 24.68 26 GLN B O 1
ATOM 1525 N N . LEU B 1 40 ? 43.006 1.647 13.087 1.00 19.95 27 LEU B N 1
ATOM 1526 C CA . LEU B 1 40 ? 42.970 3.044 13.540 1.00 24.19 27 LEU B CA 1
ATOM 1527 C C . LEU B 1 40 ? 42.882 3.103 15.062 1.00 25.51 27 LEU B C 1
ATOM 1528 O O . LEU B 1 40 ? 42.151 2.309 15.671 1.00 27.79 27 LEU B O 1
ATOM 1533 N N . PHE B 1 41 ? 43.613 4.042 15.664 1.00 24.28 28 PHE B N 1
ATOM 1534 C CA . PHE B 1 41 ? 43.630 4.170 17.107 1.00 23.16 28 PHE B CA 1
ATOM 1535 C C . PHE B 1 41 ? 42.627 5.244 17.519 1.00 24.76 28 PHE B C 1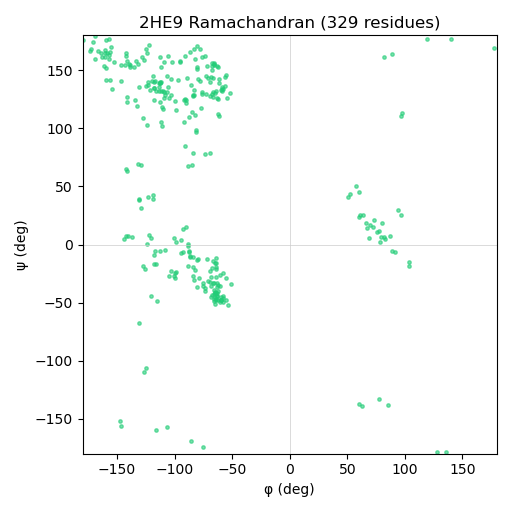
ATOM 1536 O O . PHE B 1 41 ? 42.969 6.420 17.736 1.00 24.75 28 PHE B O 1
ATOM 1544 N N A SER B 1 42 ? 41.379 4.798 17.608 0.50 25.28 29 SER B N 1
ATOM 1545 N N B SER B 1 42 ? 41.363 4.844 17.608 0.50 25.59 29 SER B N 1
ATOM 1546 C CA A SER B 1 42 ? 40.239 5.666 17.780 0.50 26.25 29 SER B CA 1
ATOM 1547 C CA B SER B 1 42 ? 40.309 5.799 17.900 0.50 26.83 29 SER B CA 1
ATOM 1548 C C A SER B 1 42 ? 39.961 5.963 19.248 0.50 25.91 29 SER B C 1
ATOM 1549 C C B SER B 1 42 ? 40.177 6.113 19.393 0.50 26.82 29 SER B C 1
ATOM 1550 O O A SER B 1 42 ? 39.056 6.726 19.547 0.50 26.72 29 SER B O 1
ATOM 1551 O O B SER B 1 42 ? 39.569 7.107 19.751 0.50 26.35 29 SER B O 1
ATOM 1556 N N A ASP B 1 43 ? 40.740 5.363 20.158 0.50 26.16 30 ASP B N 1
ATOM 1557 N N B ASP B 1 43 ? 40.780 5.291 20.260 0.50 26.70 30 ASP B N 1
ATOM 1558 C CA A ASP B 1 43 ? 40.703 5.761 21.578 0.50 23.12 30 ASP B CA 1
ATOM 1559 C CA B ASP B 1 43 ? 40.876 5.629 21.693 0.50 23.98 30 ASP B CA 1
ATOM 1560 C C A ASP B 1 43 ? 41.635 6.963 21.794 0.50 22.26 30 ASP B C 1
ATOM 1561 C C B ASP B 1 43 ? 41.679 6.925 21.843 0.50 22.75 30 ASP B C 1
ATOM 1562 O O . ASP B 1 43 ? 41.298 7.885 22.535 0.50 13.87 30 ASP B O 1
ATOM 1571 N N . ILE B 1 44 ? 42.821 6.915 21.177 1.00 23.88 31 ILE B N 1
ATOM 1572 C CA . ILE B 1 44 ? 43.780 7.993 21.272 1.00 28.21 31 ILE B CA 1
ATOM 1573 C C . ILE B 1 44 ? 43.290 9.173 20.433 1.00 27.44 31 ILE B C 1
ATOM 1574 O O . ILE B 1 44 ? 43.361 10.331 20.875 1.00 24.70 31 ILE B O 1
ATOM 1579 N N . CYS B 1 45 ? 42.804 8.877 19.215 1.00 24.51 32 CYS B N 1
ATOM 1580 C CA . CYS B 1 45 ? 42.468 9.953 18.277 1.00 22.73 32 CYS B CA 1
ATOM 1581 C C . CYS B 1 45 ? 41.090 9.741 17.682 1.00 23.83 32 CYS B C 1
ATOM 1582 O O . CYS B 1 45 ? 40.992 9.456 16.491 1.00 22.81 32 CYS B O 1
ATOM 1585 N N . PRO B 1 46 ? 40.022 9.890 18.491 1.00 24.55 33 PRO B N 1
ATOM 1586 C CA . PRO B 1 46 ? 38.687 9.621 17.949 1.00 26.14 33 PRO B CA 1
ATOM 1587 C C . PRO B 1 46 ? 38.222 10.547 16.801 1.00 25.72 33 PRO B C 1
ATOM 1588 O O . PRO B 1 46 ? 37.646 10.054 15.828 1.00 24.83 33 PRO B O 1
ATOM 1592 N N . LYS B 1 47 ? 38.481 11.849 16.890 1.00 24.61 34 LYS B N 1
ATOM 1593 C CA . LYS B 1 47 ? 38.050 12.797 15.834 1.00 25.26 34 LYS B CA 1
ATOM 1594 C C . LYS B 1 47 ? 38.757 12.568 14.475 1.00 25.03 34 LYS B C 1
ATOM 1595 O O . LYS B 1 47 ? 38.134 12.661 13.397 1.00 22.17 34 LYS B O 1
ATOM 1601 N N . THR B 1 48 ? 40.051 12.250 14.549 1.00 20.47 35 THR B N 1
ATOM 1602 C CA . THR B 1 48 ? 40.872 12.117 13.368 1.00 21.42 35 THR B CA 1
ATOM 1603 C C . THR B 1 48 ? 40.498 10.782 12.715 1.00 22.62 35 THR B C 1
ATOM 1604 O O . THR B 1 48 ? 40.493 10.668 11.485 1.00 21.41 35 THR B O 1
ATOM 1608 N N . CYS B 1 49 ? 40.189 9.776 13.548 1.00 18.12 36 CYS B N 1
ATOM 1609 C CA . CYS B 1 49 ? 39.871 8.445 13.048 1.00 20.16 36 CYS B CA 1
ATOM 1610 C C . CYS B 1 49 ? 38.506 8.476 12.430 1.00 19.74 36 CYS B C 1
ATOM 1611 O O . CYS B 1 49 ? 38.276 7.868 11.406 1.00 24.14 36 CYS B O 1
ATOM 1614 N N . LYS B 1 50 ? 37.571 9.193 13.045 1.00 22.05 37 LYS B N 1
ATOM 1615 C CA . LYS B 1 50 ? 36.237 9.261 12.481 1.00 23.06 37 LYS B CA 1
ATOM 1616 C C . LYS B 1 50 ? 36.321 9.909 11.123 1.00 21.94 37 LYS B C 1
ATOM 1617 O O . LYS B 1 50 ? 35.634 9.507 10.201 1.00 24.15 37 LYS B O 1
ATOM 1623 N N . ASN B 1 51 ? 37.154 10.936 10.999 1.00 21.87 38 ASN B N 1
ATOM 1624 C CA . ASN B 1 51 ? 37.317 11.611 9.711 1.00 21.39 38 ASN B CA 1
ATOM 1625 C C . ASN B 1 51 ? 37.775 10.614 8.661 1.00 21.74 38 ASN B C 1
ATOM 1626 O O . ASN B 1 51 ? 37.172 10.505 7.574 1.00 20.83 38 ASN B O 1
ATOM 1631 N N . PHE B 1 52 ? 38.803 9.847 9.000 1.00 20.54 39 PHE B N 1
ATOM 1632 C CA . PHE B 1 52 ? 39.414 8.974 8.019 1.00 18.41 39 PHE B CA 1
ATOM 1633 C C . PHE B 1 52 ? 38.457 7.863 7.637 1.00 21.43 39 PHE B C 1
ATOM 1634 O O . PHE B 1 52 ? 38.343 7.528 6.458 1.00 19.80 39 PHE B O 1
ATOM 1642 N N . LEU B 1 53 ? 37.806 7.256 8.636 1.00 22.03 40 LEU B N 1
ATOM 1643 C CA . LEU B 1 53 ? 36.806 6.207 8.386 1.00 22.66 40 LEU B CA 1
ATOM 1644 C C . LEU B 1 53 ? 35.654 6.707 7.495 1.00 25.99 40 LEU B C 1
ATOM 1645 O O . LEU B 1 53 ? 35.271 6.022 6.532 1.00 25.58 40 LEU B O 1
ATOM 1650 N N . CYS B 1 54 ? 35.111 7.901 7.778 1.00 19.61 41 CYS B N 1
ATOM 1651 C CA . CYS B 1 54 ? 34.021 8.398 6.910 1.00 21.11 41 CYS B CA 1
ATOM 1652 C C . CYS B 1 54 ? 34.477 8.620 5.461 1.00 22.64 41 CYS B C 1
ATOM 1653 O O . CYS B 1 54 ? 33.684 8.448 4.491 1.00 21.64 41 CYS B O 1
ATOM 1656 N N . LEU B 1 55 ? 35.749 9.022 5.313 1.00 21.93 42 LEU B N 1
ATOM 1657 C CA . LEU B 1 55 ? 36.327 9.214 3.979 1.00 21.79 42 LEU B CA 1
ATOM 1658 C C . LEU B 1 55 ? 36.510 7.891 3.216 1.00 21.63 42 LEU B C 1
ATOM 1659 O O . LEU B 1 55 ? 36.480 7.866 1.992 1.00 23.55 42 LEU B O 1
ATOM 1664 N N . CYS B 1 56 ? 36.694 6.804 3.953 1.00 20.41 43 CYS B N 1
ATOM 1665 C CA . CYS B 1 56 ? 36.713 5.450 3.366 1.00 23.01 43 CYS B CA 1
ATOM 1666 C C . CYS B 1 56 ? 35.317 4.999 2.968 1.00 24.19 43 CYS B C 1
ATOM 1667 O O . CYS B 1 56 ? 35.175 4.306 1.959 1.00 26.86 43 CYS B O 1
ATOM 1670 N N . SER B 1 57 ? 34.286 5.341 3.760 1.00 20.61 44 SER B N 1
ATOM 1671 C CA . SER B 1 57 ? 32.913 4.926 3.394 1.00 24.40 44 SER B CA 1
ATOM 1672 C C . SER B 1 57 ? 32.252 5.858 2.384 1.00 25.84 44 SER B C 1
ATOM 1673 O O . SER B 1 57 ? 31.364 5.430 1.623 1.00 24.73 44 SER B O 1
ATOM 1676 N N . GLY B 1 58 ? 32.626 7.140 2.437 1.00 22.85 45 GLY B N 1
ATOM 1677 C CA . GLY B 1 58 ? 31.991 8.180 1.610 1.00 22.42 45 GLY B CA 1
ATOM 1678 C C . GLY B 1 58 ? 30.634 8.638 2.133 1.00 27.42 45 GLY B C 1
ATOM 1679 O O . GLY B 1 58 ? 29.892 9.357 1.429 1.00 25.63 45 GLY B O 1
ATOM 1680 N N . GLU B 1 59 ? 30.303 8.238 3.366 1.00 25.44 46 GLU B N 1
ATOM 1681 C CA . GLU B 1 59 ? 28.943 8.371 3.874 1.00 27.61 46 GLU B CA 1
ATOM 1682 C C . GLU B 1 59 ? 28.481 9.818 4.093 1.00 29.24 46 GLU B C 1
ATOM 1683 O O . GLU B 1 59 ? 27.279 10.089 4.165 1.00 30.91 46 GLU B O 1
ATOM 1689 N N . LYS B 1 60 ? 29.423 10.747 4.213 1.00 27.55 47 LYS B N 1
ATOM 1690 C CA . LYS B 1 60 ? 29.063 12.126 4.530 1.00 30.78 47 LYS B CA 1
ATOM 1691 C C . LYS B 1 60 ? 28.760 12.988 3.291 1.00 31.24 47 LYS B C 1
ATOM 1692 O O . LYS B 1 60 ? 28.438 14.158 3.424 1.00 32.61 47 LYS B O 1
ATOM 1698 N N . GLY B 1 61 ? 28.871 12.422 2.091 1.00 31.84 48 GLY B N 1
ATOM 1699 C CA . GLY B 1 61 ? 28.431 13.135 0.872 1.00 31.04 48 GLY B CA 1
ATOM 1700 C C . GLY B 1 61 ? 29.407 14.188 0.399 1.00 29.72 48 GLY B C 1
ATOM 1701 O O . GLY B 1 61 ? 30.607 13.935 0.339 1.00 26.88 48 GLY B O 1
ATOM 1702 N N . LEU B 1 62 ? 28.897 15.371 0.086 1.00 29.29 49 LEU B N 1
ATOM 1703 C CA . LEU B 1 62 ? 29.734 16.445 -0.479 1.00 28.58 49 LEU B CA 1
ATOM 1704 C C . LEU B 1 62 ? 30.383 17.344 0.563 1.00 27.10 49 LEU B C 1
ATOM 1705 O O . LEU B 1 62 ? 29.784 17.681 1.568 1.00 25.25 49 LEU B O 1
ATOM 1710 N N . GLY B 1 63 ? 31.613 17.750 0.273 1.00 25.05 50 GLY B N 1
ATOM 1711 C CA . GLY B 1 63 ? 32.403 18.552 1.183 1.00 25.76 50 GLY B CA 1
ATOM 1712 C C . GLY B 1 63 ? 31.881 19.964 1.242 1.00 27.02 50 GLY B C 1
ATOM 1713 O O . GLY B 1 63 ? 31.399 20.512 0.238 1.00 24.36 50 GLY B O 1
ATOM 1714 N N . LYS B 1 64 ? 31.975 20.554 2.430 1.00 26.94 51 LYS B N 1
ATOM 1715 C CA . LYS B 1 64 ? 31.431 21.893 2.659 1.00 29.03 51 LYS B CA 1
ATOM 1716 C C . LYS B 1 64 ? 32.148 22.974 1.850 1.00 28.51 51 LYS B C 1
ATOM 1717 O O . LYS B 1 64 ? 31.488 23.832 1.324 1.00 31.76 51 LYS B O 1
ATOM 1723 N N . THR B 1 65 ? 33.486 22.918 1.733 1.00 29.52 52 THR B N 1
ATOM 1724 C CA . THR B 1 65 ? 34.227 23.985 1.044 1.00 29.05 52 THR B CA 1
ATOM 1725 C C . THR B 1 65 ? 34.617 23.635 -0.400 1.00 29.92 52 THR B C 1
ATOM 1726 O O . THR B 1 65 ? 34.835 24.528 -1.214 1.00 30.19 52 THR B O 1
ATOM 1730 N N . THR B 1 66 ? 34.720 22.346 -0.702 1.00 27.73 53 THR B N 1
ATOM 1731 C CA . THR B 1 66 ? 35.229 21.897 -1.987 1.00 29.67 53 THR B CA 1
ATOM 1732 C C . THR B 1 66 ? 34.095 21.533 -2.936 1.00 30.33 53 THR B C 1
ATOM 1733 O O . THR B 1 66 ? 34.279 21.550 -4.171 1.00 30.18 53 THR B O 1
ATOM 1737 N N . GLY B 1 67 ? 32.939 21.194 -2.362 1.00 26.56 54 GLY B N 1
ATOM 1738 C CA . GLY B 1 67 ? 31.784 20.734 -3.159 1.00 28.31 54 GLY B CA 1
ATOM 1739 C C . GLY B 1 67 ? 32.030 19.386 -3.832 1.00 29.28 54 GLY B C 1
ATOM 1740 O O . GLY B 1 67 ? 31.291 18.999 -4.737 1.00 28.60 54 GLY B O 1
ATOM 1741 N N . LYS B 1 68 ? 33.068 18.662 -3.414 1.00 29.35 55 LYS B N 1
ATOM 1742 C CA . LYS B 1 68 ? 33.329 17.368 -4.025 1.00 28.93 55 LYS B CA 1
ATOM 1743 C C . LYS B 1 68 ? 33.087 16.280 -2.991 1.00 30.06 55 LYS B C 1
ATOM 1744 O O . LYS B 1 68 ? 33.070 16.571 -1.798 1.00 25.84 55 LYS B O 1
ATOM 1750 N N . LYS B 1 69 ? 32.892 15.037 -3.442 1.00 28.51 56 LYS B N 1
ATOM 1751 C CA . LYS B 1 69 ? 32.469 13.991 -2.535 1.00 31.93 56 LYS B CA 1
ATOM 1752 C C . LYS B 1 69 ? 33.567 13.659 -1.513 1.00 26.53 56 LYS B C 1
ATOM 1753 O O . LYS B 1 69 ? 34.709 13.444 -1.880 1.00 24.46 56 LYS B O 1
ATOM 1759 N N . LEU B 1 70 ? 33.201 13.640 -0.237 1.00 25.94 57 LEU B N 1
ATOM 1760 C CA . LEU B 1 70 ? 34.075 13.243 0.856 1.00 22.20 57 LEU B CA 1
ATOM 1761 C C . LEU B 1 70 ? 34.369 11.752 0.791 1.00 24.15 57 LEU B C 1
ATOM 1762 O O . LEU B 1 70 ? 33.765 10.943 1.519 1.00 21.54 57 LEU B O 1
ATOM 1767 N N . CYS B 1 71 ? 35.288 11.371 -0.086 1.00 22.83 58 CYS B N 1
ATOM 1768 C CA . CYS B 1 71 ? 35.560 9.942 -0.277 1.00 23.01 58 CYS B CA 1
ATOM 1769 C C . CYS B 1 71 ? 36.908 9.722 -0.909 1.00 24.10 58 CYS B C 1
ATOM 1770 O O . CYS B 1 71 ? 37.302 10.457 -1.828 1.00 20.81 58 CYS B O 1
ATOM 1773 N N . TYR B 1 72 ? 37.603 8.678 -0.468 1.00 22.53 59 TYR B N 1
ATOM 1774 C CA . TYR B 1 72 ? 38.910 8.390 -1.057 1.00 22.25 59 TYR B CA 1
ATOM 1775 C C . TYR B 1 72 ? 38.783 7.522 -2.314 1.00 22.35 59 TYR B C 1
ATOM 1776 O O . TYR B 1 72 ? 39.768 7.308 -3.021 1.00 21.41 59 TYR B O 1
ATOM 1785 N N . LYS B 1 73 ? 37.593 6.979 -2.561 1.00 22.48 60 LYS B N 1
ATOM 1786 C CA . LYS B 1 73 ? 37.423 6.120 -3.761 1.00 22.64 60 LYS B CA 1
ATOM 1787 C C . LYS B 1 73 ? 37.691 6.971 -5.001 1.00 21.90 60 LYS B C 1
ATOM 1788 O O . LYS B 1 73 ? 37.087 8.038 -5.166 1.00 22.39 60 LYS B O 1
ATOM 1794 N N . GLY B 1 74 ? 38.627 6.509 -5.839 1.00 21.00 61 GLY B N 1
ATOM 1795 C CA . GLY B 1 74 ? 38.947 7.195 -7.095 1.00 20.55 61 GLY B CA 1
ATOM 1796 C C . GLY B 1 74 ? 40.077 8.212 -6.888 1.00 23.44 61 GLY B C 1
ATOM 1797 O O . GLY B 1 74 ? 40.568 8.803 -7.857 1.00 24.69 61 GLY B O 1
ATOM 1798 N N . SER B 1 75 ? 40.498 8.424 -5.629 1.00 21.36 62 SER B N 1
ATOM 1799 C CA . SER B 1 75 ? 41.618 9.344 -5.357 1.00 20.04 62 SER B CA 1
ATOM 1800 C C . SER B 1 75 ? 42.984 8.646 -5.623 1.00 20.78 62 SER B C 1
ATOM 1801 O O . SER B 1 75 ? 43.044 7.435 -5.880 1.00 20.85 62 SER B O 1
ATOM 1804 N N . THR B 1 76 ? 44.057 9.426 -5.593 1.00 21.84 63 THR B N 1
ATOM 1805 C CA . THR B 1 76 ? 45.369 8.937 -5.974 1.00 23.88 63 THR B CA 1
ATOM 1806 C C . THR B 1 76 ? 46.380 9.173 -4.865 1.00 23.11 63 THR B C 1
ATOM 1807 O O . THR B 1 76 ? 46.113 9.933 -3.915 1.00 25.35 63 THR B O 1
ATOM 1811 N N . PHE B 1 77 ? 47.554 8.542 -4.998 1.00 25.30 64 PHE B N 1
ATOM 1812 C CA . PHE B 1 77 ? 48.761 8.949 -4.268 1.00 24.69 64 PHE B CA 1
ATOM 1813 C C . PHE B 1 77 ? 49.543 9.943 -5.145 1.00 24.32 64 PHE B C 1
ATOM 1814 O O . PHE B 1 77 ? 50.157 9.586 -6.126 1.00 24.33 64 PHE B O 1
ATOM 1822 N N . HIS B 1 78 ? 49.485 11.207 -4.793 1.00 24.69 65 HIS B N 1
ATOM 1823 C CA . HIS B 1 78 ? 50.056 12.255 -5.635 1.00 23.73 65 HIS B CA 1
ATOM 1824 C C . HIS B 1 78 ? 51.480 12.645 -5.246 1.00 24.09 65 HIS B C 1
ATOM 1825 O O . HIS B 1 78 ? 52.117 13.462 -5.928 1.00 25.48 65 HIS B O 1
ATOM 1832 N N . ARG B 1 79 ? 51.960 12.115 -4.129 1.00 21.93 66 ARG B N 1
ATOM 1833 C CA . ARG B 1 79 ? 53.336 12.376 -3.693 1.00 23.85 66 ARG B CA 1
ATOM 1834 C C . ARG B 1 79 ? 53.972 11.109 -3.085 1.00 24.08 66 ARG B C 1
ATOM 1835 O O . ARG B 1 79 ? 53.441 10.531 -2.133 1.00 25.43 66 ARG B O 1
ATOM 1843 N N . VAL B 1 80 ? 55.099 10.691 -3.649 1.00 22.93 67 VAL B N 1
ATOM 1844 C CA . VAL B 1 80 ? 55.728 9.440 -3.274 1.00 25.41 67 VAL B CA 1
ATOM 1845 C C . VAL B 1 80 ? 57.199 9.708 -3.059 1.00 27.90 67 VAL B C 1
ATOM 1846 O O . VAL B 1 80 ? 57.881 10.183 -3.951 1.00 26.39 67 VAL B O 1
ATOM 1850 N N . VAL B 1 81 ? 57.679 9.462 -1.844 1.00 28.70 68 VAL B N 1
ATOM 1851 C CA . VAL B 1 81 ? 59.065 9.803 -1.526 1.00 29.01 68 VAL B CA 1
ATOM 1852 C C . VAL B 1 81 ? 59.772 8.561 -1.040 1.00 27.89 68 VAL B C 1
ATOM 1853 O O . VAL B 1 81 ? 59.596 8.132 0.072 1.00 28.98 68 VAL B O 1
ATOM 1857 N N . LYS B 1 82 ? 60.570 7.976 -1.917 1.00 30.41 69 LYS B N 1
ATOM 1858 C CA . LYS B 1 82 ? 61.290 6.786 -1.583 1.00 33.55 69 LYS B CA 1
ATOM 1859 C C . LYS B 1 82 ? 62.049 6.991 -0.285 1.00 30.86 69 LYS B C 1
ATOM 1860 O O . LYS B 1 82 ? 62.730 8.014 -0.088 1.00 32.67 69 LYS B O 1
ATOM 1866 N N . ASN B 1 83 ? 61.882 6.041 0.625 1.00 33.22 70 ASN B N 1
ATOM 1867 C CA . ASN B 1 83 ? 62.600 6.046 1.901 1.00 34.09 70 ASN B CA 1
ATOM 1868 C C . ASN B 1 83 ? 61.998 7.003 2.918 1.00 30.03 70 ASN B C 1
ATOM 1869 O O . ASN B 1 83 ? 62.582 7.207 3.993 1.00 30.46 70 ASN B O 1
ATOM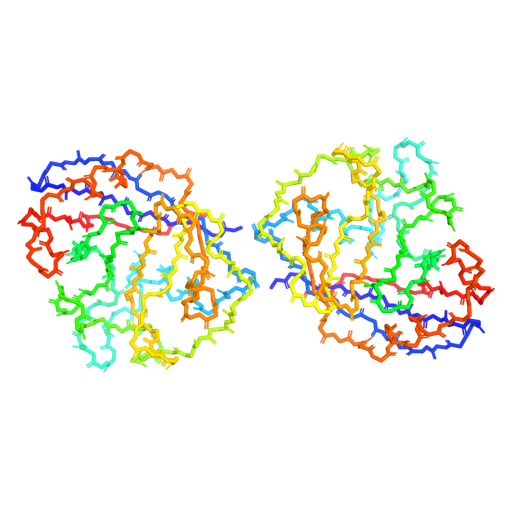 1874 N N A PHE B 1 84 ? 60.859 7.624 2.588 0.50 25.40 71 PHE B N 1
ATOM 1875 N N B PHE B 1 84 ? 60.830 7.565 2.608 0.50 26.72 71 PHE B N 1
ATOM 1876 C CA A PHE B 1 84 ? 60.202 8.545 3.532 0.50 22.87 71 PHE B CA 1
ATOM 1877 C CA B PHE B 1 84 ? 60.177 8.469 3.552 0.50 25.18 71 PHE B CA 1
ATOM 1878 C C A PHE B 1 84 ? 58.720 8.178 3.766 0.50 24.70 71 PHE B C 1
ATOM 1879 C C B PHE B 1 84 ? 58.704 8.107 3.762 0.50 25.92 71 PHE B C 1
ATOM 1880 O O A PHE B 1 84 ? 58.317 7.782 4.871 0.50 25.27 71 PHE B O 1
ATOM 1881 O O B PHE B 1 84 ? 58.293 7.652 4.841 0.50 26.11 71 PHE B O 1
ATOM 1896 N N . MET B 1 85 ? 57.910 8.282 2.717 1.00 24.66 72 MET B N 1
ATOM 1897 C CA . MET B 1 85 ? 56.448 8.188 2.879 1.00 25.31 72 MET B CA 1
ATOM 1898 C C . MET B 1 85 ? 55.758 8.201 1.532 1.00 25.37 72 MET B C 1
ATOM 1899 O O . MET B 1 85 ? 56.357 8.609 0.525 1.00 24.90 72 MET B O 1
ATOM 1904 N N . ILE B 1 86 ? 54.499 7.781 1.534 1.00 24.35 73 ILE B N 1
ATOM 1905 C CA . ILE B 1 86 ? 53.609 7.958 0.389 1.00 21.81 73 ILE B CA 1
ATOM 1906 C C . ILE B 1 86 ? 52.378 8.728 0.874 1.00 22.07 73 ILE B C 1
ATOM 1907 O O . ILE B 1 86 ? 51.875 8.504 1.976 1.00 19.59 73 ILE B O 1
ATOM 1912 N N . GLN B 1 87 ? 51.947 9.695 0.061 1.00 22.25 74 GLN B N 1
ATOM 1913 C CA . GLN B 1 87 ? 50.903 10.625 0.436 1.00 22.26 74 GLN B CA 1
ATOM 1914 C C . GLN B 1 87 ? 49.747 10.620 -0.595 1.00 20.61 74 GLN B C 1
ATOM 1915 O O . GLN B 1 87 ? 49.983 10.602 -1.802 1.00 19.10 74 GLN B O 1
ATOM 1921 N N . GLY B 1 88 ? 48.514 10.614 -0.101 1.00 21.11 75 GLY B N 1
ATOM 1922 C CA . GLY B 1 88 ? 47.340 10.746 -0.944 1.00 21.09 75 GLY B CA 1
ATOM 1923 C C . GLY B 1 88 ? 46.233 11.486 -0.196 1.00 20.15 75 GLY B C 1
ATOM 1924 O O . GLY B 1 88 ? 46.533 12.299 0.715 1.00 24.36 75 GLY B O 1
ATOM 1925 N N . GLY B 1 89 ? 44.970 11.187 -0.557 1.00 20.84 76 GLY B N 1
ATOM 1926 C CA . GLY B 1 89 ? 43.760 11.786 0.063 1.00 17.99 76 GLY B CA 1
ATOM 1927 C C . GLY B 1 89 ? 43.351 13.163 -0.487 1.00 19.76 76 GLY B C 1
ATOM 1928 O O . GLY B 1 89 ? 42.422 13.809 0.057 1.00 21.96 76 GLY B O 1
ATOM 1929 N N . ASP B 1 90 ? 44.042 13.655 -1.525 1.00 17.52 77 ASP B N 1
ATOM 1930 C CA . ASP B 1 90 ? 43.597 14.912 -2.121 1.00 21.49 77 ASP B CA 1
ATOM 1931 C C . ASP B 1 90 ? 42.482 14.645 -3.128 1.00 22.80 77 ASP B C 1
ATOM 1932 O O . ASP B 1 90 ? 42.713 14.608 -4.343 1.00 21.81 77 ASP B O 1
ATOM 1937 N N . PHE B 1 91 ? 41.264 14.433 -2.630 1.00 23.48 78 PHE B N 1
ATOM 1938 C CA . PHE B 1 91 ? 40.155 14.075 -3.542 1.00 23.17 78 PHE B CA 1
ATOM 1939 C C . PHE B 1 91 ? 39.669 15.226 -4.428 1.00 29.23 78 PHE B C 1
ATOM 1940 O O . PHE B 1 91 ? 38.895 14.990 -5.375 1.00 30.51 78 PHE B O 1
ATOM 1948 N N . SER B 1 92 ? 40.092 16.458 -4.131 1.00 28.32 79 SER B N 1
ATOM 1949 C CA . SER B 1 92 ? 39.581 17.609 -4.904 1.00 31.19 79 SER B CA 1
ATOM 1950 C C . SER B 1 92 ? 40.554 18.203 -5.918 1.00 33.37 79 SER B C 1
ATOM 1951 O O . SER B 1 92 ? 40.121 18.808 -6.883 1.00 33.48 79 SER B O 1
ATOM 1954 N N . GLU B 1 93 ? 41.854 18.083 -5.698 1.00 30.74 80 GLU B N 1
ATOM 1955 C CA . GLU B 1 93 ? 42.822 18.671 -6.665 1.00 34.31 80 GLU B CA 1
ATOM 1956 C C . GLU B 1 93 ? 43.809 17.630 -7.139 1.00 35.10 80 GLU B C 1
ATOM 1957 O O . GLU B 1 93 ? 44.439 17.804 -8.183 1.00 38.52 80 GLU B O 1
ATOM 1963 N N . GLY B 1 94 ? 43.957 16.561 -6.350 1.00 31.96 81 GLY B N 1
ATOM 1964 C CA . GLY B 1 94 ? 44.785 15.424 -6.730 1.00 30.71 81 GLY B CA 1
ATOM 1965 C C . GLY B 1 94 ? 46.250 15.817 -6.792 1.00 31.42 81 GLY B C 1
ATOM 1966 O O . GLY B 1 94 ? 47.038 15.114 -7.420 1.00 30.31 81 GLY B O 1
ATOM 1967 N N . ASN B 1 95 ? 46.621 16.943 -6.159 1.00 27.62 82 ASN B N 1
ATOM 1968 C CA . ASN B 1 95 ? 47.984 17.447 -6.288 1.00 30.64 82 ASN B CA 1
ATOM 1969 C C . ASN B 1 95 ? 48.618 18.027 -5.007 1.00 32.18 82 ASN B C 1
ATOM 1970 O O . ASN B 1 95 ? 49.727 18.589 -5.043 1.00 33.40 82 ASN B O 1
ATOM 1975 N N . GLY B 1 96 ? 47.930 17.884 -3.876 1.00 29.10 83 GLY B N 1
ATOM 1976 C CA . GLY B 1 96 ? 48.452 18.415 -2.629 1.00 30.69 83 GLY B CA 1
ATOM 1977 C C . GLY B 1 96 ? 47.801 19.697 -2.159 1.00 32.78 83 GLY B C 1
ATOM 1978 O O . GLY B 1 96 ? 47.920 20.070 -0.982 1.00 32.67 83 GLY B O 1
ATOM 1979 N N . LYS B 1 97 ? 47.123 20.390 -3.069 1.00 33.11 84 LYS B N 1
ATOM 1980 C CA . LYS B 1 97 ? 46.432 21.626 -2.695 1.00 35.28 84 LYS B CA 1
ATOM 1981 C C . LYS B 1 97 ? 45.045 21.412 -2.100 1.00 34.10 84 LYS B C 1
ATOM 1982 O O . LYS B 1 97 ? 44.526 22.305 -1.425 1.00 36.44 84 LYS B O 1
ATOM 1988 N N . GLY B 1 98 ? 44.433 20.255 -2.317 1.00 27.46 85 GLY B N 1
ATOM 1989 C CA . GLY B 1 98 ? 43.001 20.138 -1.962 1.00 26.19 85 GLY B CA 1
ATOM 1990 C C . GLY B 1 98 ? 42.645 19.141 -0.873 1.00 26.09 85 GLY B C 1
ATOM 1991 O O . GLY B 1 98 ? 43.490 18.744 -0.047 1.00 27.91 85 GLY B O 1
ATOM 1992 N N . GLY B 1 99 ? 41.380 18.757 -0.876 1.00 26.04 86 GLY B N 1
ATOM 1993 C CA . GLY B 1 99 ? 40.831 17.832 0.117 1.00 26.69 86 GLY B CA 1
ATOM 1994 C C . GLY B 1 99 ? 40.327 18.653 1.310 1.00 24.97 86 GLY B C 1
ATOM 1995 O O . GLY B 1 99 ? 40.673 19.839 1.455 1.00 25.04 86 GLY B O 1
ATOM 1996 N N . GLU B 1 100 ? 39.510 18.026 2.148 1.00 20.68 87 GLU B N 1
ATOM 1997 C CA . GLU B 1 100 ? 38.989 18.671 3.347 1.00 22.42 87 GLU B CA 1
ATOM 1998 C C . GLU B 1 100 ? 38.387 17.621 4.239 1.00 21.90 87 GLU B C 1
ATOM 1999 O O . GLU B 1 100 ? 38.154 16.486 3.795 1.00 25.62 87 GLU B O 1
ATOM 2005 N N . SER B 1 101 ? 38.119 17.981 5.493 1.00 25.54 88 SER B N 1
ATOM 2006 C CA . SER B 1 101 ? 37.568 17.006 6.428 1.00 22.66 88 SER B CA 1
ATOM 2007 C C . SER B 1 101 ? 36.034 16.938 6.361 1.00 26.22 88 SER B C 1
ATOM 2008 O O . SER B 1 101 ? 35.352 17.809 5.783 1.00 24.18 88 SER B O 1
ATOM 2011 N N . ILE B 1 102 ? 35.495 15.885 6.957 1.00 25.01 89 ILE B N 1
ATOM 2012 C CA . ILE B 1 102 ? 34.047 15.772 7.134 1.00 24.34 89 ILE B CA 1
ATOM 2013 C C . ILE B 1 102 ? 33.454 16.850 8.042 1.00 25.85 89 ILE B C 1
ATOM 2014 O O . ILE B 1 102 ? 32.249 16.951 8.114 1.00 24.67 89 ILE B O 1
ATOM 2019 N N . TYR B 1 103 ? 34.304 17.597 8.751 1.00 25.95 90 TYR B N 1
ATOM 2020 C CA . TYR B 1 103 ? 33.881 18.653 9.683 1.00 27.99 90 TYR B CA 1
ATOM 2021 C C . TYR B 1 103 ? 33.691 19.967 8.954 1.00 29.35 90 TYR B C 1
ATOM 2022 O O . TYR B 1 103 ? 33.157 20.906 9.524 1.00 29.13 90 TYR B O 1
ATOM 2031 N N . GLY B 1 104 ? 34.127 20.013 7.693 1.00 29.17 91 GLY B N 1
ATOM 2032 C CA . GLY B 1 104 ? 34.020 21.190 6.860 1.00 26.89 91 GLY B CA 1
ATOM 2033 C C . GLY B 1 104 ? 35.337 21.921 6.909 1.00 28.30 91 GLY B C 1
ATOM 2034 O O . GLY B 1 104 ? 35.724 22.412 7.955 1.00 28.05 91 GLY B O 1
ATOM 2035 N N . GLY B 1 105 ? 36.047 21.976 5.789 1.00 24.26 92 GLY B N 1
ATOM 2036 C CA . GLY B 1 105 ? 37.398 22.558 5.778 1.00 22.73 92 GLY B CA 1
ATOM 2037 C C . GLY B 1 105 ? 38.330 21.750 6.675 1.00 24.30 92 GLY B C 1
ATOM 2038 O O . GLY B 1 105 ? 38.259 20.513 6.707 1.00 23.54 92 GLY B O 1
ATOM 2039 N N . TYR B 1 106 ? 39.173 22.453 7.435 1.00 24.96 93 TYR B N 1
ATOM 2040 C CA . TYR B 1 106 ? 40.201 21.852 8.280 1.00 26.66 93 TYR B CA 1
ATOM 2041 C C . TYR B 1 106 ? 39.732 21.670 9.731 1.00 26.68 93 TYR B C 1
ATOM 2042 O O . TYR B 1 106 ? 38.836 22.376 10.194 1.00 26.64 93 TYR B O 1
ATOM 2051 N N . PHE B 1 107 ? 40.375 20.748 10.438 1.00 22.54 94 PHE B N 1
ATOM 2052 C CA . PHE B 1 107 ? 40.172 20.602 11.858 1.00 22.26 94 PHE B CA 1
ATOM 2053 C C . PHE B 1 107 ? 41.509 20.645 12.600 1.00 22.72 94 PHE B C 1
ATOM 2054 O O . PHE B 1 107 ? 42.565 20.439 12.023 1.00 24.28 94 PHE B O 1
ATOM 2062 N N . LYS B 1 108 ? 41.441 20.961 13.885 1.00 24.60 95 LYS B N 1
ATOM 2063 C CA . LYS B 1 108 ? 42.600 21.102 14.727 1.00 25.34 95 LYS B CA 1
ATOM 2064 C C . LYS B 1 108 ? 43.428 19.826 14.890 1.00 25.37 95 LYS B C 1
ATOM 2065 O O . LYS B 1 108 ? 42.896 18.707 14.829 1.00 24.05 95 LYS B O 1
ATOM 2071 N N . ASP B 1 109 ? 44.727 20.001 15.145 1.00 25.39 96 ASP B N 1
ATOM 2072 C CA . ASP B 1 109 ? 45.581 18.883 15.568 1.00 24.69 96 ASP B CA 1
ATOM 2073 C C . ASP B 1 109 ? 45.102 18.313 16.880 1.00 26.40 96 ASP B C 1
ATOM 2074 O O . ASP B 1 109 ? 45.196 18.975 17.917 1.00 28.29 96 ASP B O 1
ATOM 2079 N N . GLU B 1 110 ? 44.567 17.101 16.831 1.00 25.53 97 GLU B N 1
ATOM 2080 C CA . GLU B 1 110 ? 43.907 16.462 17.991 1.00 27.34 97 GLU B CA 1
ATOM 2081 C C . GLU B 1 110 ? 44.848 16.178 19.187 1.00 27.58 97 GLU B C 1
ATOM 2082 O O . GLU B 1 110 ? 44.517 16.484 20.325 1.00 27.62 97 GLU B O 1
ATOM 2088 N N . ASN B 1 111 ? 46.007 15.592 18.923 1.00 26.34 98 ASN B N 1
ATOM 2089 C CA . ASN B 1 111 ? 47.039 15.435 19.948 1.00 28.32 98 ASN B CA 1
ATOM 2090 C C . ASN B 1 111 ? 48.264 14.910 19.228 1.00 27.08 98 ASN B C 1
ATOM 2091 O O . ASN B 1 111 ? 48.151 14.499 18.053 1.00 25.82 98 ASN B O 1
ATOM 2096 N N . PHE B 1 112 ? 49.417 14.918 19.912 1.00 27.20 99 PHE B N 1
ATOM 2097 C CA . PHE B 1 112 ? 50.625 14.283 19.366 1.00 26.72 99 PHE B CA 1
ATOM 2098 C C . PHE B 1 112 ? 51.146 13.145 20.248 1.00 28.15 99 PHE B C 1
ATOM 2099 O O . PHE B 1 112 ? 52.372 12.987 20.473 1.00 33.56 99 PHE B O 1
ATOM 2107 N N . ILE B 1 113 ? 50.224 12.332 20.746 1.00 26.21 100 ILE B N 1
ATOM 2108 C CA . ILE B 1 113 ? 50.615 11.212 21.623 1.00 26.94 100 ILE B CA 1
ATOM 2109 C C . ILE B 1 113 ? 51.458 10.190 20.854 1.00 27.67 100 ILE B C 1
ATOM 2110 O O . ILE B 1 113 ? 52.546 9.840 21.304 1.00 26.40 100 ILE B O 1
ATOM 2115 N N . LEU B 1 114 ? 50.975 9.733 19.692 1.00 22.85 101 LEU B N 1
ATOM 2116 C CA . LEU B 1 114 ? 51.714 8.744 18.921 1.00 26.03 101 LEU B CA 1
ATOM 2117 C C . LEU B 1 114 ? 52.838 9.430 18.135 1.00 26.13 101 LEU B C 1
ATOM 2118 O O . LEU B 1 114 ? 52.677 10.555 17.634 1.00 27.32 101 LEU B O 1
ATOM 2123 N N . LYS B 1 115 ? 53.966 8.742 18.048 1.00 25.89 102 LYS B N 1
ATOM 2124 C CA . LYS B 1 115 ? 55.196 9.229 17.429 1.00 28.67 102 LYS B CA 1
ATOM 2125 C C . LYS B 1 115 ? 55.434 8.485 16.107 1.00 26.36 102 LYS B C 1
ATOM 2126 O O . LYS B 1 115 ? 54.902 7.377 15.902 1.00 25.34 102 LYS B O 1
ATOM 2132 N N . HIS B 1 116 ? 56.208 9.100 15.217 1.00 27.38 103 HIS B N 1
ATOM 2133 C CA . HIS B 1 116 ? 56.550 8.487 13.935 1.00 26.84 103 HIS B CA 1
ATOM 2134 C C . HIS B 1 116 ? 57.782 7.579 14.153 1.00 28.58 103 HIS B C 1
ATOM 2135 O O . 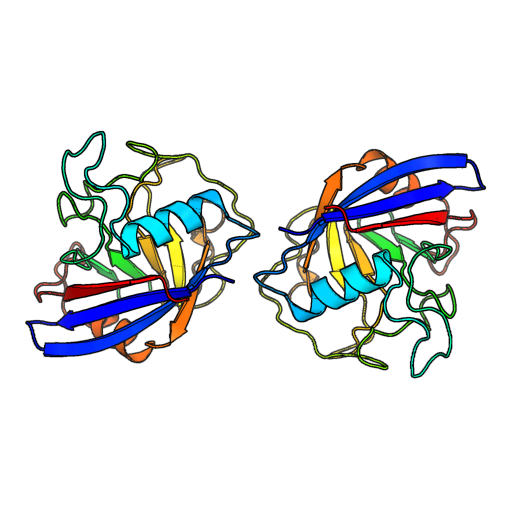HIS B 1 116 ? 58.890 7.878 13.655 1.00 29.84 103 HIS B O 1
ATOM 2142 N N . ASP B 1 117 ? 57.594 6.484 14.902 1.00 29.17 104 ASP B N 1
ATOM 2143 C CA . ASP B 1 117 ? 58.718 5.653 15.388 1.00 29.93 104 ASP B CA 1
ATOM 2144 C C . ASP B 1 117 ? 58.991 4.397 14.562 1.00 31.10 104 ASP B C 1
ATOM 2145 O O . ASP B 1 117 ? 59.913 3.633 14.877 1.00 30.82 104 ASP B O 1
ATOM 2150 N N . ARG B 1 118 ? 58.246 4.188 13.481 1.00 27.83 105 ARG B N 1
ATOM 2151 C CA . ARG B 1 118 ? 58.374 2.943 12.738 1.00 25.53 105 ARG B CA 1
ATOM 2152 C C . ARG B 1 118 ? 57.753 3.161 11.391 1.00 29.30 105 ARG B C 1
ATOM 2153 O O . ARG B 1 118 ? 56.958 4.107 11.223 1.00 25.44 105 ARG B O 1
ATOM 2161 N N . ALA B 1 119 ? 58.096 2.285 10.440 1.00 27.73 106 ALA B N 1
ATOM 2162 C CA . ALA B 1 119 ? 57.474 2.298 9.115 1.00 28.49 106 ALA B CA 1
ATOM 2163 C C . ALA B 1 119 ? 56.011 1.935 9.241 1.00 28.60 106 ALA B C 1
ATOM 2164 O O . ALA B 1 119 ? 55.622 1.210 10.174 1.00 26.96 106 ALA B O 1
ATOM 2166 N N . PHE B 1 120 ? 55.222 2.404 8.273 1.00 24.95 107 PHE B N 1
ATOM 2167 C CA . PHE B 1 120 ? 53.863 1.931 8.050 1.00 27.13 107 PHE B CA 1
ATOM 2168 C C . PHE B 1 120 ? 52.829 2.551 8.995 1.00 24.93 107 PHE B C 1
ATOM 2169 O O . PHE B 1 120 ? 51.715 2.039 9.112 1.00 25.74 107 PHE B O 1
ATOM 2177 N N . LEU B 1 121 ? 53.191 3.675 9.607 1.00 23.14 108 LEU B N 1
ATOM 2178 C CA . LEU B 1 121 ? 52.244 4.461 10.367 1.00 21.53 108 LEU B CA 1
ATOM 2179 C C . LEU B 1 121 ? 51.419 5.309 9.435 1.00 25.12 108 LEU B C 1
ATOM 2180 O O . LEU B 1 121 ? 51.902 5.693 8.363 1.00 23.55 108 LEU B O 1
ATOM 2185 N N . LEU B 1 122 ? 50.196 5.632 9.876 1.00 25.09 109 LEU B N 1
ATOM 2186 C CA . LEU B 1 122 ? 49.276 6.471 9.132 1.00 22.08 109 LEU B CA 1
ATOM 2187 C C . LEU B 1 122 ? 49.166 7.827 9.863 1.00 25.02 109 LEU B C 1
ATOM 2188 O O . LEU B 1 122 ? 48.879 7.892 11.082 1.00 24.23 109 LEU B O 1
ATOM 2193 N N . SER B 1 123 ? 49.397 8.914 9.145 1.00 22.49 110 SER B N 1
ATOM 2194 C CA . SER B 1 123 ? 49.520 10.190 9.806 1.00 22.29 110 SER B CA 1
ATOM 2195 C C . SER B 1 123 ? 48.886 11.276 8.947 1.00 23.41 110 SER B C 1
ATOM 2196 O O . SER B 1 123 ? 48.857 11.132 7.727 1.00 22.75 110 SER B O 1
ATOM 2199 N N . MET B 1 124 ? 48.424 12.379 9.547 1.00 20.87 111 MET B N 1
ATOM 2200 C CA . MET B 1 124 ? 47.793 13.430 8.725 1.00 19.68 111 MET B CA 1
ATOM 2201 C C . MET B 1 124 ? 48.794 14.374 8.095 1.00 21.58 111 MET B C 1
ATOM 2202 O O . MET B 1 124 ? 49.656 14.934 8.788 1.00 24.05 111 MET B O 1
ATOM 2207 N N . ALA B 1 125 ? 48.667 14.560 6.788 1.00 23.20 112 ALA B N 1
ATOM 2208 C CA . ALA B 1 125 ? 49.354 15.613 6.090 1.00 25.51 112 ALA B CA 1
ATOM 2209 C C . ALA B 1 125 ? 48.769 16.949 6.560 1.00 27.44 112 ALA B C 1
ATOM 2210 O O . ALA B 1 125 ? 47.577 17.040 6.971 1.00 28.48 112 ALA B O 1
ATOM 2212 N N . ASN B 1 126 ? 49.601 17.987 6.541 1.00 24.27 113 ASN B N 1
ATOM 2213 C CA . ASN B 1 126 ? 49.066 19.299 6.807 1.00 24.70 113 ASN B CA 1
ATOM 2214 C C . ASN B 1 126 ? 49.958 20.364 6.224 1.00 29.47 113 ASN B C 1
ATOM 2215 O O . ASN B 1 126 ? 51.009 20.069 5.675 1.00 33.00 113 ASN B O 1
ATOM 2220 N N . ARG B 1 127 ? 49.535 21.604 6.344 1.00 32.76 114 ARG B N 1
ATOM 2221 C CA . ARG B 1 127 ? 50.294 22.731 5.822 1.00 36.30 114 ARG B CA 1
ATOM 2222 C C . ARG B 1 127 ? 50.459 23.793 6.922 1.00 37.07 114 ARG B C 1
ATOM 2223 O O . ARG B 1 127 ? 50.534 24.981 6.652 1.00 37.79 114 ARG B O 1
ATOM 2231 N N . GLY B 1 128 ? 50.527 23.351 8.171 1.00 32.78 115 GLY B N 1
ATOM 2232 C CA . GLY B 1 128 ? 50.681 24.280 9.285 1.00 35.48 115 GLY B CA 1
ATOM 2233 C C . GLY B 1 128 ? 49.792 23.784 10.412 1.00 32.28 115 GLY B C 1
ATOM 2234 O O . GLY B 1 128 ? 49.082 22.800 10.223 1.00 28.21 115 GLY B O 1
ATOM 2235 N N . LYS B 1 129 ? 49.832 24.460 11.567 1.00 34.26 116 LYS B N 1
ATOM 2236 C CA . LYS B 1 129 ? 49.056 24.070 12.750 1.00 35.27 116 LYS B CA 1
ATOM 2237 C C . LYS B 1 129 ? 47.578 24.035 12.413 1.00 31.22 116 LYS B C 1
ATOM 2238 O O . LYS B 1 129 ? 47.043 24.992 11.817 1.00 31.08 116 LYS B O 1
ATOM 2244 N N . HIS B 1 130 ? 46.905 22.969 12.827 1.00 25.65 117 HIS B N 1
ATOM 2245 C CA . HIS B 1 130 ? 45.457 22.903 12.642 1.00 24.63 117 HIS B CA 1
ATOM 2246 C C . HIS B 1 130 ? 45.000 23.047 11.188 1.00 27.39 117 HIS B C 1
ATOM 2247 O O . HIS B 1 130 ? 44.078 23.842 10.871 1.00 27.33 117 HIS B O 1
ATOM 2254 N N . THR B 1 131 ? 45.598 22.255 10.296 1.00 28.99 118 THR B N 1
ATOM 2255 C CA . THR B 1 131 ? 45.121 22.280 8.910 1.00 29.52 118 THR B CA 1
ATOM 2256 C C . THR B 1 131 ? 44.896 20.856 8.415 1.00 27.32 118 THR B C 1
ATOM 2257 O O . THR B 1 131 ? 45.165 20.551 7.291 1.00 26.72 118 THR B O 1
ATOM 2261 N N . ASN B 1 132 ? 44.367 20.002 9.277 1.00 25.42 119 ASN B N 1
ATOM 2262 C CA . ASN B 1 132 ? 44.008 18.644 8.893 1.00 26.66 119 ASN B CA 1
ATOM 2263 C C . ASN B 1 132 ? 42.760 18.671 8.023 1.00 23.69 119 ASN B C 1
ATOM 2264 O O . ASN B 1 132 ? 41.796 19.316 8.395 1.00 24.10 119 ASN B O 1
ATOM 2269 N N . GLY B 1 133 ? 42.807 17.993 6.869 1.00 23.13 120 GLY B N 1
ATOM 2270 C CA . GLY B 1 133 ? 41.685 17.900 5.933 1.00 21.58 120 GLY B CA 1
ATOM 2271 C C . GLY B 1 133 ? 41.416 16.417 5.638 1.00 21.59 120 GLY B C 1
ATOM 2272 O O . GLY B 1 133 ? 40.949 15.686 6.525 1.00 24.69 120 GLY B O 1
ATOM 2273 N N . SER B 1 134 ? 41.718 15.965 4.410 1.00 20.37 121 SER B N 1
ATOM 2274 C CA . SER B 1 134 ? 41.552 14.558 4.044 1.00 22.69 121 SER B CA 1
ATOM 2275 C C . SER B 1 134 ? 42.897 13.931 3.711 1.00 22.07 121 SER B C 1
ATOM 2276 O O . SER B 1 134 ? 43.028 12.727 3.708 1.00 23.49 121 SER B O 1
ATOM 2279 N N . GLN B 1 135 ? 43.902 14.763 3.456 1.00 23.73 122 GLN B N 1
ATOM 2280 C CA . GLN B 1 135 ? 45.228 14.251 3.057 1.00 22.85 122 GLN B CA 1
ATOM 2281 C C . GLN B 1 135 ? 45.949 13.530 4.205 1.00 22.98 122 GLN B C 1
ATOM 2282 O O . GLN B 1 135 ? 45.911 13.993 5.355 1.00 20.76 122 GLN B O 1
ATOM 2288 N N . PHE B 1 136 ? 46.612 12.409 3.876 1.00 23.43 123 PHE B N 1
ATOM 2289 C CA . PHE B 1 136 ? 47.231 11.511 4.865 1.00 21.44 123 PHE B CA 1
ATOM 2290 C C . PHE B 1 136 ? 48.552 11.012 4.261 1.00 21.28 123 PHE B C 1
ATOM 2291 O O . PHE B 1 136 ? 48.779 11.140 3.054 1.00 21.72 123 PHE B O 1
ATOM 2299 N N . PHE B 1 137 ? 49.456 10.493 5.088 1.00 21.38 124 PHE B N 1
ATOM 2300 C CA . PHE B 1 137 ? 50.641 9.814 4.537 1.00 20.96 124 PHE B CA 1
ATOM 2301 C C . PHE B 1 137 ? 50.935 8.583 5.331 1.00 23.50 124 PHE B C 1
ATOM 2302 O O . PHE B 1 137 ? 50.570 8.493 6.505 1.00 26.16 124 PHE B O 1
ATOM 2310 N N . ILE B 1 138 ? 51.551 7.618 4.666 1.00 23.91 125 ILE B N 1
ATOM 2311 C CA . ILE B 1 138 ? 51.953 6.372 5.304 1.00 23.34 125 ILE B CA 1
ATOM 2312 C C . ILE B 1 138 ? 53.463 6.436 5.285 1.00 25.22 125 ILE B C 1
ATOM 2313 O O . ILE B 1 138 ? 54.098 6.565 4.185 1.00 21.26 125 ILE B O 1
ATOM 2318 N N . THR B 1 139 ? 54.047 6.340 6.471 1.00 22.80 126 THR B N 1
ATOM 2319 C CA . THR B 1 139 ? 55.506 6.338 6.557 1.00 23.80 126 THR B CA 1
ATOM 2320 C C . THR B 1 139 ? 56.127 5.038 6.038 1.00 24.14 126 THR B C 1
ATOM 2321 O O . THR B 1 139 ? 55.505 3.957 6.105 1.00 24.98 126 THR B O 1
ATOM 2325 N N . THR B 1 140 ? 57.376 5.125 5.576 1.00 26.23 127 THR B N 1
ATOM 2326 C CA . THR B 1 140 ? 58.116 3.914 5.235 1.00 29.11 127 THR B CA 1
ATOM 2327 C C . THR B 1 140 ? 59.411 3.729 6.036 1.00 29.65 127 THR B C 1
ATOM 2328 O O . THR B 1 140 ? 60.182 2.803 5.736 1.00 29.67 127 THR B O 1
ATOM 2332 N N . LYS B 1 141 ? 59.640 4.617 7.014 1.00 30.03 128 LYS B N 1
ATOM 2333 C CA . LYS B 1 141 ? 60.818 4.609 7.911 1.00 33.59 128 LYS B CA 1
ATOM 2334 C C . LYS B 1 141 ? 60.391 5.454 9.115 1.00 36.29 128 LYS B C 1
ATOM 2335 O O . LYS B 1 141 ? 59.445 6.246 8.990 1.00 30.50 128 LYS B O 1
ATOM 2341 N N . PRO B 1 142 ? 61.089 5.324 10.272 1.00 26.86 129 PRO B N 1
ATOM 2342 C CA . PRO B 1 142 ? 60.847 6.267 11.364 1.00 27.70 129 PRO B CA 1
ATOM 2343 C C . PRO B 1 142 ? 61.033 7.735 10.906 1.00 29.94 129 PRO B C 1
ATOM 2344 O O . PRO B 1 142 ? 61.838 8.033 9.982 1.00 29.50 129 PRO B O 1
ATOM 2348 N N . ALA B 1 143 ? 60.227 8.633 11.468 1.00 26.02 130 ALA B N 1
ATOM 2349 C CA . ALA B 1 143 ? 60.300 10.035 11.037 1.00 28.84 130 ALA B CA 1
ATOM 2350 C C . ALA B 1 143 ? 60.131 10.953 12.230 1.00 27.70 130 ALA B C 1
ATOM 2351 O O . ALA B 1 143 ? 59.180 11.742 12.307 1.00 28.09 130 ALA B O 1
ATOM 2353 N N . PRO B 1 144 ? 61.081 10.859 13.172 1.00 29.37 131 PRO B N 1
ATOM 2354 C CA . PRO B 1 144 ? 61.008 11.603 14.426 1.00 28.07 131 PRO B CA 1
ATOM 2355 C C . PRO B 1 144 ? 60.918 13.119 14.219 1.00 29.93 131 PRO B C 1
ATOM 2356 O O . PRO B 1 144 ? 60.360 13.831 15.073 1.00 28.76 131 PRO B O 1
ATOM 2360 N N . HIS B 1 145 ? 61.398 13.611 13.081 1.00 29.06 132 HIS B N 1
ATOM 2361 C CA . HIS B 1 145 ? 61.244 15.033 12.763 1.00 30.97 132 HIS B CA 1
ATOM 2362 C C . HIS B 1 145 ? 59.803 15.531 12.567 1.00 31.83 132 HIS B C 1
ATOM 2363 O O . HIS B 1 145 ? 59.556 16.760 12.607 1.00 32.36 132 HIS B O 1
ATOM 2370 N N . LEU B 1 146 ? 58.870 14.592 12.370 1.00 26.85 133 LEU B N 1
ATOM 2371 C CA . LEU B 1 146 ? 57.474 14.904 12.229 1.00 26.99 133 LEU B CA 1
ATOM 2372 C C . LEU B 1 146 ? 56.725 14.845 13.563 1.00 25.73 133 LEU B C 1
ATOM 2373 O O . LEU B 1 146 ? 55.576 15.252 13.630 1.00 26.80 133 LEU B O 1
ATOM 2378 N N . ASP B 1 147 ? 57.391 14.405 14.626 1.00 25.67 134 ASP B N 1
ATOM 2379 C CA . ASP B 1 147 ? 56.746 14.295 15.932 1.00 25.89 134 ASP B CA 1
ATOM 2380 C C . ASP B 1 147 ? 56.347 15.684 16.405 1.00 28.51 134 ASP B C 1
ATOM 2381 O O . ASP B 1 147 ? 57.120 16.619 16.287 1.00 28.80 134 ASP B O 1
ATOM 2386 N N . GLY B 1 148 ? 55.110 15.831 16.859 1.00 26.29 135 GLY B N 1
ATOM 2387 C CA . GLY B 1 148 ? 54.617 17.113 17.330 1.00 27.34 135 GLY B CA 1
ATOM 2388 C C . GLY B 1 148 ? 54.223 18.054 16.201 1.00 29.58 135 GLY B C 1
ATOM 2389 O O . GLY B 1 148 ? 53.896 19.221 16.455 1.00 28.32 135 GLY B O 1
ATOM 2390 N N . VAL B 1 149 ? 54.254 17.548 14.962 1.00 26.76 136 VAL B N 1
ATOM 2391 C CA . VAL B 1 149 ? 53.906 18.320 13.765 1.00 27.64 136 VAL B CA 1
ATOM 2392 C C . VAL B 1 149 ? 52.737 17.698 13.006 1.00 28.30 136 VAL B C 1
ATOM 2393 O O . VAL B 1 149 ? 51.817 18.410 12.565 1.00 30.90 136 VAL B O 1
ATOM 2397 N N . HIS B 1 150 ? 52.782 16.369 12.853 1.00 26.43 137 HIS B N 1
ATOM 2398 C CA . HIS B 1 150 ? 51.704 15.598 12.223 1.00 24.31 137 HIS B CA 1
ATOM 2399 C C . HIS B 1 150 ? 51.097 14.628 13.195 1.00 23.67 137 HIS B C 1
ATOM 2400 O O . HIS B 1 150 ? 51.839 13.965 13.955 1.00 24.26 137 HIS B O 1
ATOM 2407 N N . VAL B 1 151 ? 49.765 14.488 13.119 1.00 22.39 138 VAL B N 1
ATOM 2408 C CA . VAL B 1 151 ? 49.007 13.637 14.041 1.00 23.69 138 VAL B CA 1
ATOM 2409 C C . VAL B 1 151 ? 49.043 12.194 13.513 1.00 21.49 138 VAL B C 1
ATOM 2410 O O . VAL B 1 151 ? 48.543 11.926 12.433 1.00 23.93 138 VAL B O 1
ATOM 2414 N N . VAL B 1 152 ? 49.690 11.304 14.250 1.00 22.89 139 VAL B N 1
ATOM 2415 C CA . VAL B 1 152 ? 49.687 9.868 13.924 1.00 21.92 139 VAL B CA 1
ATOM 2416 C C . VAL B 1 152 ? 48.409 9.281 14.504 1.00 22.28 139 VAL B C 1
ATOM 2417 O O . VAL B 1 152 ? 48.072 9.567 15.653 1.00 23.38 139 VAL B O 1
ATOM 2421 N N . PHE B 1 153 ? 47.671 8.486 13.725 1.00 20.29 140 PHE B N 1
ATOM 2422 C CA . PHE B 1 153 ? 46.402 7.934 14.236 1.00 21.08 140 PHE B CA 1
ATOM 2423 C C . PHE B 1 153 ? 46.104 6.498 13.815 1.00 21.85 140 PHE B C 1
ATOM 2424 O O . PHE B 1 153 ? 45.016 5.974 14.103 1.00 22.13 140 PHE B O 1
ATOM 2432 N N . GLY B 1 154 ? 47.062 5.833 13.174 1.00 20.71 141 GLY B N 1
ATOM 2433 C CA . GLY B 1 154 ? 46.746 4.515 12.654 1.00 22.62 141 GLY B CA 1
ATOM 2434 C C . GLY B 1 154 ? 48.001 3.812 12.199 1.00 22.83 141 GLY B C 1
ATOM 2435 O O . GLY B 1 154 ? 49.095 4.365 12.281 1.00 18.02 141 GLY B O 1
ATOM 2436 N N . LEU B 1 155 ? 47.831 2.584 11.715 1.00 22.02 142 LEU B N 1
ATOM 2437 C CA . LEU B 1 155 ? 48.959 1.714 11.435 1.00 25.19 142 LEU B CA 1
ATOM 2438 C C . LEU B 1 155 ? 48.518 0.738 10.361 1.00 25.74 142 LEU B C 1
ATOM 2439 O O . LEU B 1 155 ? 47.444 0.142 10.494 1.00 26.32 142 LEU B O 1
ATOM 2444 N N . VAL B 1 156 ? 49.357 0.542 9.341 1.00 26.31 143 VAL B N 1
ATOM 2445 C CA . VAL B 1 156 ? 49.116 -0.509 8.339 1.00 26.26 143 VAL B CA 1
ATOM 2446 C C . VAL B 1 156 ? 49.311 -1.896 8.952 1.00 27.84 143 VAL B C 1
ATOM 2447 O O . VAL B 1 156 ? 50.341 -2.169 9.557 1.00 25.18 143 VAL B O 1
ATOM 2451 N N . ILE B 1 157 ? 48.321 -2.776 8.802 1.00 25.96 144 ILE B N 1
ATOM 2452 C CA . ILE B 1 157 ? 48.479 -4.110 9.329 1.00 28.75 144 ILE B CA 1
ATOM 2453 C C . ILE B 1 157 ? 48.555 -5.168 8.231 1.00 29.16 144 ILE B C 1
ATOM 2454 O O . ILE B 1 157 ? 48.823 -6.330 8.525 1.00 29.86 144 ILE B O 1
ATOM 2459 N N . SER B 1 158 ? 48.352 -4.761 6.973 1.00 26.86 145 SER B N 1
ATOM 2460 C CA . SER B 1 158 ? 48.497 -5.664 5.844 1.00 27.76 145 SER B CA 1
ATOM 2461 C C . SER B 1 158 ? 48.665 -4.816 4.590 1.00 27.10 145 SER B C 1
ATOM 2462 O O . SER B 1 158 ? 48.171 -3.727 4.553 1.00 26.92 145 SER B O 1
ATOM 2465 N N . GLY B 1 159 ? 49.321 -5.354 3.565 1.00 29.29 146 GLY B N 1
ATOM 2466 C CA . GLY B 1 159 ? 49.527 -4.684 2.289 1.00 27.06 146 GLY B CA 1
ATOM 2467 C C . GLY B 1 159 ? 50.874 -4.006 2.209 1.00 27.52 146 GLY B C 1
ATOM 2468 O O . GLY B 1 159 ? 51.032 -3.032 1.466 1.00 28.48 146 GLY B O 1
ATOM 2469 N N . PHE B 1 160 ? 51.857 -4.491 2.981 1.00 26.40 147 PHE B N 1
ATOM 2470 C CA . PHE B 1 160 ? 53.195 -3.841 3.017 1.00 27.26 147 PHE B CA 1
ATOM 2471 C C . PHE B 1 160 ? 53.850 -3.841 1.633 1.00 28.57 147 PHE B C 1
ATOM 2472 O O . PHE B 1 160 ? 54.544 -2.871 1.246 1.00 29.35 147 PHE B O 1
ATOM 2480 N N . GLU B 1 161 ? 53.603 -4.920 0.899 1.00 29.24 148 GLU B N 1
ATOM 2481 C CA . GLU B 1 161 ? 54.097 -5.114 -0.456 1.00 33.86 148 GLU B CA 1
ATOM 2482 C C . GLU B 1 161 ? 53.521 -4.062 -1.388 1.00 31.00 148 GLU B C 1
ATOM 2483 O O . GLU B 1 161 ? 54.216 -3.557 -2.293 1.00 30.47 148 GLU B O 1
ATOM 2489 N N . VAL B 1 162 ? 52.268 -3.703 -1.149 1.00 28.24 149 VAL B N 1
ATOM 2490 C CA . VAL B 1 162 ? 51.619 -2.662 -1.942 1.00 28.33 149 VAL B CA 1
ATOM 2491 C C . VAL B 1 162 ? 52.302 -1.308 -1.696 1.00 26.83 149 VAL B C 1
ATOM 2492 O O . VAL B 1 162 ? 52.618 -0.562 -2.635 1.00 26.82 149 VAL B O 1
ATOM 2496 N N . ILE B 1 163 ? 52.527 -0.992 -0.426 1.00 25.91 150 ILE B N 1
ATOM 2497 C CA . ILE B 1 163 ? 53.216 0.256 -0.070 1.00 25.27 150 ILE B CA 1
ATOM 2498 C C . ILE B 1 163 ? 54.606 0.338 -0.707 1.00 26.90 150 ILE B C 1
ATOM 2499 O O . ILE B 1 163 ? 54.990 1.368 -1.249 1.00 27.42 150 ILE B O 1
ATOM 2504 N N . GLU B 1 164 ? 55.355 -0.761 -0.645 1.00 29.78 151 GLU B N 1
ATOM 2505 C CA . GLU B 1 164 ? 56.696 -0.779 -1.195 1.00 33.58 151 GLU B CA 1
ATOM 2506 C C . GLU B 1 164 ? 56.666 -0.568 -2.709 1.00 30.44 151 GLU B C 1
ATOM 2507 O O . GLU B 1 164 ? 57.482 0.191 -3.276 1.00 32.48 151 GLU B O 1
ATOM 2513 N N . GLN B 1 165 ? 55.709 -1.207 -3.361 1.00 27.76 152 GLN B N 1
ATOM 2514 C CA . GLN B 1 165 ? 55.573 -1.040 -4.798 1.00 27.85 152 GLN B CA 1
ATOM 2515 C C . GLN B 1 165 ? 55.331 0.429 -5.184 1.00 27.77 152 GLN B C 1
ATOM 2516 O O . GLN B 1 165 ? 55.988 0.973 -6.074 1.00 26.98 152 GLN B O 1
ATOM 2522 N N . ILE B 1 166 ? 54.399 1.080 -4.494 1.00 26.88 153 ILE B N 1
ATOM 2523 C CA . ILE B 1 166 ? 54.113 2.499 -4.732 1.00 26.03 153 ILE B CA 1
ATOM 2524 C C . ILE B 1 166 ? 55.356 3.291 -4.403 1.00 25.88 153 ILE B C 1
ATOM 2525 O O . ILE B 1 166 ? 55.770 4.137 -5.192 1.00 25.69 153 ILE B O 1
ATOM 2530 N N . GLU B 1 167 ? 55.966 3.012 -3.244 1.00 27.55 154 GLU B N 1
ATOM 2531 C CA . GLU B 1 167 ? 57.170 3.752 -2.804 1.00 27.86 154 GLU B CA 1
ATOM 2532 C C . GLU B 1 167 ? 58.282 3.807 -3.872 1.00 27.12 154 GLU B C 1
ATOM 2533 O O . GLU B 1 167 ? 59.040 4.790 -3.945 1.00 29.64 154 GLU B O 1
ATOM 2539 N N . ASN B 1 168 ? 58.388 2.734 -4.662 1.00 27.47 155 ASN B N 1
ATOM 2540 C CA . ASN B 1 168 ? 59.427 2.569 -5.670 1.00 29.88 155 ASN B CA 1
ATOM 2541 C C . ASN B 1 168 ? 59.135 3.123 -7.057 1.00 29.99 155 ASN B C 1
ATOM 2542 O O . ASN B 1 168 ? 59.990 3.006 -7.944 1.00 31.53 155 ASN B O 1
ATOM 2547 N N . LEU B 1 169 ? 57.958 3.719 -7.255 1.00 28.72 156 LEU B N 1
ATOM 2548 C CA . LEU B 1 169 ? 57.608 4.278 -8.566 1.00 26.76 156 LEU B CA 1
ATOM 2549 C C . LEU B 1 169 ? 58.447 5.505 -8.942 1.00 29.24 156 LEU B C 1
ATOM 2550 O O . LEU B 1 169 ? 58.805 6.319 -8.075 1.00 27.33 156 LEU B O 1
ATOM 2555 N N . LYS B 1 170 ? 58.751 5.622 -10.240 1.00 26.56 157 LYS B N 1
ATOM 2556 C CA . LYS B 1 170 ? 59.416 6.778 -10.776 1.00 28.34 157 LYS B CA 1
ATOM 2557 C C . LYS B 1 170 ? 58.557 8.011 -10.488 1.00 28.27 157 LYS B C 1
ATOM 2558 O O . LYS B 1 170 ? 57.342 7.968 -10.669 1.00 26.32 157 LYS B O 1
ATOM 2564 N N . THR B 1 171 ? 59.177 9.090 -10.004 1.00 27.91 158 THR B N 1
ATOM 2565 C CA . THR B 1 171 ? 58.467 10.323 -9.743 1.00 25.45 158 THR B CA 1
ATOM 2566 C C . THR B 1 171 ? 59.279 11.472 -10.316 1.00 28.66 158 THR B C 1
ATOM 2567 O O . THR B 1 171 ? 60.497 11.340 -10.508 1.00 29.41 158 THR B O 1
ATOM 2571 N N . ASP B 1 172 ? 58.616 12.596 -10.574 1.00 26.61 159 ASP B N 1
ATOM 2572 C CA . ASP B 1 172 ? 59.296 13.795 -11.050 1.00 29.02 159 ASP B CA 1
ATOM 2573 C C . ASP B 1 172 ? 60.060 14.474 -9.905 1.00 29.40 159 ASP B C 1
ATOM 2574 O O . ASP B 1 172 ? 60.130 13.937 -8.775 1.00 29.99 159 ASP B O 1
ATOM 2579 N N . ALA B 1 173 ? 60.627 15.644 -10.175 1.00 32.89 160 ALA B N 1
ATOM 2580 C CA . ALA B 1 173 ? 61.422 16.342 -9.151 1.00 34.77 160 ALA B CA 1
ATOM 2581 C C . ALA B 1 173 ? 60.607 16.685 -7.891 1.00 34.87 160 ALA B C 1
ATOM 2582 O O . ALA B 1 173 ? 61.168 16.828 -6.800 1.00 37.55 160 ALA B O 1
ATOM 2584 N N . ALA B 1 174 ? 59.296 16.838 -8.053 1.00 33.53 161 ALA B N 1
ATOM 2585 C CA . ALA B 1 174 ? 58.409 17.190 -6.950 1.00 31.69 161 ALA B CA 1
ATOM 2586 C C . ALA B 1 174 ? 57.833 15.915 -6.318 1.00 29.41 161 ALA B C 1
ATOM 2587 O O . ALA B 1 174 ? 56.907 15.965 -5.525 1.00 29.09 161 ALA B O 1
ATOM 2589 N N . SER B 1 175 ? 58.408 14.765 -6.651 1.00 29.27 162 SER B N 1
ATOM 2590 C CA . SER B 1 175 ? 57.991 13.480 -6.097 1.00 25.56 162 SER B CA 1
ATOM 2591 C C . SER B 1 175 ? 56.574 13.111 -6.459 1.00 25.06 162 SER B C 1
ATOM 2592 O O . SER B 1 175 ? 55.905 12.349 -5.744 1.00 27.73 162 SER B O 1
ATOM 2595 N N . ARG B 1 176 ? 56.096 13.645 -7.578 1.00 23.70 163 ARG B N 1
ATOM 2596 C CA . ARG B 1 176 ? 54.815 13.178 -8.091 1.00 26.80 163 ARG B CA 1
ATOM 2597 C C . ARG B 1 176 ? 55.027 12.020 -9.057 1.00 24.98 163 ARG B C 1
ATOM 2598 O O . ARG B 1 176 ? 55.798 12.136 -10.003 1.00 24.41 163 ARG B O 1
ATOM 2606 N N . PRO B 1 177 ? 54.359 10.883 -8.801 1.00 25.77 164 PRO B N 1
ATOM 2607 C CA . PRO B 1 177 ? 54.510 9.728 -9.698 1.00 23.05 164 PRO B CA 1
ATOM 2608 C C . PRO B 1 177 ? 54.028 10.075 -11.099 1.00 23.45 164 PRO B C 1
ATOM 2609 O O . PRO B 1 177 ? 53.049 10.823 -11.262 1.00 22.06 164 PRO B O 1
ATOM 2613 N N . TYR B 1 178 ? 54.723 9.557 -12.105 1.00 21.95 165 TYR B N 1
ATOM 2614 C CA . TYR B 1 178 ? 54.202 9.610 -13.475 1.00 25.06 165 TYR B CA 1
ATOM 2615 C C . TYR B 1 178 ? 53.077 8.590 -13.700 1.00 26.07 165 TYR B C 1
ATOM 2616 O O . TYR B 1 178 ? 52.157 8.855 -14.468 1.00 25.90 165 TYR B O 1
ATOM 2625 N N . ALA B 1 179 ? 53.162 7.432 -13.030 1.00 22.91 166 ALA B N 1
ATOM 2626 C CA . ALA B 1 179 ? 52.163 6.359 -13.186 1.00 24.22 166 ALA B CA 1
ATOM 2627 C C . ALA B 1 179 ? 50.902 6.787 -12.484 1.00 26.53 166 ALA B C 1
ATOM 2628 O O . ALA B 1 179 ? 50.928 7.704 -11.645 1.00 27.79 166 ALA B O 1
ATOM 2630 N N . ASP B 1 180 ? 49.804 6.121 -12.823 1.00 24.85 167 ASP B N 1
ATOM 2631 C CA . ASP B 1 180 ? 48.508 6.337 -12.196 1.00 22.61 167 ASP B CA 1
ATOM 2632 C C . ASP B 1 180 ? 48.422 5.436 -10.962 1.00 23.36 167 ASP B C 1
ATOM 2633 O O . ASP B 1 180 ? 48.310 4.206 -11.099 1.00 27.28 167 ASP B O 1
ATOM 2638 N N . VAL B 1 181 ? 48.465 6.008 -9.760 1.00 20.21 168 VAL B N 1
ATOM 2639 C CA . VAL B 1 181 ? 48.364 5.191 -8.540 1.00 21.21 168 VAL B CA 1
ATOM 2640 C C . VAL B 1 181 ? 47.038 5.511 -7.872 1.00 24.23 168 VAL B C 1
ATOM 2641 O O . VAL B 1 181 ? 46.871 6.585 -7.227 1.00 27.68 168 VAL B O 1
ATOM 2645 N N . ARG B 1 182 ? 46.096 4.586 -7.997 1.00 22.20 169 ARG B N 1
ATOM 2646 C CA . ARG B 1 182 ? 44.711 4.905 -7.789 1.00 22.62 169 ARG B CA 1
ATOM 2647 C C . ARG B 1 182 ? 44.108 4.045 -6.667 1.00 21.54 169 ARG B C 1
ATOM 2648 O O . ARG B 1 182 ? 44.333 2.818 -6.610 1.00 22.43 169 ARG B O 1
ATOM 2656 N N . VAL B 1 183 ? 43.388 4.689 -5.757 1.00 21.19 170 VAL B N 1
ATOM 2657 C CA . VAL B 1 183 ? 42.592 3.978 -4.756 1.00 22.94 170 VAL B CA 1
ATOM 2658 C C . VAL B 1 183 ? 41.304 3.602 -5.496 1.00 25.03 170 VAL B C 1
ATOM 2659 O O . VAL B 1 183 ? 40.402 4.437 -5.704 1.00 24.46 170 VAL B O 1
ATOM 2663 N N . ILE B 1 184 ? 41.276 2.381 -5.985 1.00 26.25 171 ILE B N 1
ATOM 2664 C CA . ILE B 1 184 ? 40.176 1.939 -6.857 1.00 28.87 171 ILE B CA 1
ATOM 2665 C C . ILE B 1 184 ? 38.956 1.594 -6.012 1.00 27.09 171 ILE B C 1
ATOM 2666 O O . ILE B 1 184 ? 37.840 1.708 -6.481 1.00 25.34 171 ILE B O 1
ATOM 2671 N N . ASP B 1 185 ? 39.172 1.167 -4.766 1.00 23.47 172 ASP B N 1
ATOM 2672 C CA . ASP B 1 185 ? 38.047 0.927 -3.855 1.00 26.22 172 ASP B CA 1
ATOM 2673 C C . ASP B 1 185 ? 38.540 1.129 -2.432 1.00 22.53 172 ASP B C 1
ATOM 2674 O O . ASP B 1 185 ? 39.745 1.080 -2.185 1.00 25.24 172 ASP B O 1
ATOM 2679 N N . CYS B 1 186 ? 37.637 1.427 -1.512 1.00 21.25 173 CYS B N 1
ATOM 2680 C CA . CYS B 1 186 ? 38.020 1.581 -0.107 1.00 20.95 173 CYS B CA 1
ATOM 2681 C C . CYS B 1 186 ? 36.767 1.309 0.683 1.00 23.15 173 CYS B C 1
ATOM 2682 O O . CYS B 1 186 ? 35.678 1.289 0.114 1.00 24.70 173 CYS B O 1
ATOM 2685 N N . GLY B 1 187 ? 36.881 1.100 1.979 1.00 22.58 174 GLY B N 1
ATOM 2686 C CA . GLY B 1 187 ? 35.673 0.949 2.796 1.00 23.31 174 GLY B CA 1
ATOM 2687 C C . GLY B 1 187 ? 36.041 0.727 4.249 1.00 22.69 174 GLY B C 1
ATOM 2688 O O . GLY B 1 187 ? 37.200 0.590 4.582 1.00 23.42 174 GLY B O 1
ATOM 2689 N N . VAL B 1 188 ? 35.033 0.654 5.102 1.00 22.51 175 VAL B N 1
ATOM 2690 C CA . VAL B 1 188 ? 35.242 0.496 6.543 1.00 22.28 175 VAL B CA 1
ATOM 2691 C C . VAL B 1 188 ? 34.941 -0.983 6.783 1.00 21.00 175 VAL B C 1
ATOM 2692 O O . VAL B 1 188 ? 34.027 -1.524 6.154 1.00 20.88 175 VAL B O 1
ATOM 2696 N N . LEU B 1 189 ? 35.685 -1.641 7.668 1.00 21.92 176 LEU B N 1
ATOM 2697 C CA . LEU B 1 189 ? 35.423 -3.081 7.981 1.00 23.89 176 LEU B CA 1
ATOM 2698 C C . LEU B 1 189 ? 34.538 -3.183 9.201 1.00 27.01 176 LEU B C 1
ATOM 2699 O O . LEU B 1 189 ? 34.514 -2.260 10.002 1.00 24.68 176 LEU B O 1
ATOM 2704 N N . ALA B 1 190 ? 33.823 -4.303 9.348 1.00 27.06 177 ALA B N 1
ATOM 2705 C CA . ALA B 1 190 ? 32.881 -4.531 10.447 1.00 31.51 177 ALA B CA 1
ATOM 2706 C C . ALA B 1 190 ? 33.572 -4.449 11.805 1.00 35.41 177 ALA B C 1
ATOM 2707 O O . ALA B 1 190 ? 34.432 -5.278 12.074 1.00 43.10 177 ALA B O 1
#

Secondary structure (DSSP, 8-state):
--EEEEEEEETTEEEEEEEEEE-TTT-HHHHHHHHHHHH-TT-B-TTT-SBS--TT-BEEEEETTTEEEE--TTTSSSS----TTSS-B------S---STTEEEE--SSTT-B-S-EEEESS--GGGTTTS-EEEEEEE-HHHHHHHHTS-B-TTS-BSS-EEEEEEEE--/--EEEEEEEETTEEEEEEEEEE-TTT-HHHHHHHHHHHHTTT-B-TTT-SBS--TT-BEEEEETTTEEEE--TTTSSSS----TTSS-B------S---STTEEEE--SSTT-BSS-EEEESS--GGGTTTS-EEEEEEE-HHHHHHHHTS-B-TT--BSS-EEEEEEEE--

Nearest PDB structures (foldseek):
  2he9-assembly2_B  TM=1.005E+00  e=1.270E-35  Homo sapiens
  2gw2-assembly1_A  TM=9.996E-01  e=4.920E-30  Homo sapiens
  2wfj-assembly1_A  TM=9.997E-01  e=5.210E-30  Homo sapiens
  1c5f-assembly2_C  TM=9.970E-01  e=7.124E-28  Brugia malayi
  1ihg-assembly1_A  TM=9.958E-01  e=4.632E-26  Bos taurus